Protein AF-A0AAP0R9F5-F1 (afdb_monomer_lite)

Sequence (214 aa):
MDPEMESQTGAKFEEDLDVMLPKCDIIVVNTPLTEKTKGMFDKDRIAKLKKGVLIVTMLEEQSWMRKQLLMLVTVVKLEKKSLFQMAETKPAMRKPVFTKVDQLRPGTTGHTLTVKVVSTKTVLQKGRPDGPQVRQMRIAECLVGDETGMIVFTARNDQVDLMKPDTTIILRNAKIDMFKGSMRLAVDKWGRVEVTEPASFTVKEDNNPVPSRV

pLDDT: mean 74.86, std 20.84, range [27.19, 96.19]

Foldseek 3Di:
DPPVVCVVVVDDDDPDLLVVAQVAQEAEAADDDDPVCVCVPPPVSLVSHDQQRFYAYDDDDDDDDPDDDDDDRDRDRDHDDDPDDPPPPPVPDDPQDADFPLRDDAFDWFHKYKKAWAAKAWDWDDDDPPDDCDPRKTWIFTWIHFQNAIATEIAIDPSNVVRDHGWIKIKGGWTWDDDPNGTYIYHDPPIDIGTDDRDPTDGDHPDDPDPDDD

InterPro domains:
  IPR006140 D-isomer specific 2-hydroxyacid dehydrogenase, NAD-binding domain [PF02826] (6-57)
  IPR012340 Nucleic acid-binding, OB-fold [G3DSA:2.40.50.140] (112-209)
  IPR012340 Nucleic acid-binding, OB-fold [SSF50249] (89-208)
  IPR029753 D-isomer specific 2-hydroxyacid dehydrogenase, NAD-binding domain conserved site [PS00670] (20-42)
  IPR036291 NAD(P)-binding domain superfamily [SSF51735] (3-56)
  IPR048970 Single-stranded DNA binding protein Ssb-like, OB fold [PF21473] (104-195)

Structure (mmCIF, N/CA/C/O backbone):
data_AF-A0AAP0R9F5-F1
#
_entry.id   AF-A0AAP0R9F5-F1
#
loop_
_atom_site.group_PDB
_atom_site.id
_atom_site.type_symbol
_atom_site.label_atom_id
_atom_site.label_alt_id
_atom_site.label_comp_id
_atom_site.label_asym_id
_atom_site.label_entity_id
_atom_site.label_seq_id
_atom_site.pdbx_PDB_ins_code
_atom_site.Cartn_x
_atom_site.Cartn_y
_atom_site.Cartn_z
_atom_site.occupancy
_atom_site.B_iso_or_equiv
_atom_site.auth_seq_id
_atom_site.auth_comp_id
_atom_site.auth_asym_id
_atom_site.auth_atom_id
_atom_site.pdbx_PDB_model_num
ATOM 1 N N . MET A 1 1 ? 21.927 -2.372 -47.068 1.00 61.69 1 MET A N 1
ATOM 2 C CA . MET A 1 1 ? 22.439 -1.080 -46.551 1.00 61.69 1 MET A CA 1
ATOM 3 C C . MET A 1 1 ? 23.553 -0.623 -47.482 1.00 61.69 1 MET A C 1
ATOM 5 O O . MET A 1 1 ? 24.124 -1.482 -48.140 1.00 61.69 1 MET A O 1
ATOM 9 N N . ASP A 1 2 ? 23.811 0.678 -47.616 1.00 76.69 2 ASP A N 1
ATOM 10 C CA . ASP A 1 2 ? 24.926 1.162 -48.446 1.00 76.69 2 ASP A CA 1
ATOM 11 C C . ASP A 1 2 ? 26.274 0.743 -47.810 1.00 76.69 2 ASP A C 1
ATOM 13 O O . ASP A 1 2 ? 26.435 0.974 -46.605 1.00 76.69 2 ASP A O 1
ATOM 17 N N . PRO A 1 3 ? 27.223 0.131 -48.550 1.00 74.00 3 PRO A N 1
ATOM 18 C CA . PRO A 1 3 ? 28.542 -0.245 -48.032 1.00 74.00 3 PRO A CA 1
ATOM 19 C C . PRO A 1 3 ? 29.305 0.887 -47.324 1.00 74.00 3 PRO A C 1
ATOM 21 O O . PRO A 1 3 ? 30.045 0.625 -46.372 1.00 74.00 3 PRO A O 1
ATOM 24 N N . GLU A 1 4 ? 29.106 2.150 -47.721 1.00 74.31 4 GLU A N 1
ATOM 25 C CA . GLU A 1 4 ? 29.721 3.293 -47.025 1.00 74.31 4 GLU A CA 1
ATOM 26 C C . GLU A 1 4 ? 29.181 3.474 -45.598 1.00 74.31 4 GLU A C 1
ATOM 28 O O . GLU A 1 4 ? 29.938 3.775 -44.672 1.00 74.31 4 GLU A O 1
ATOM 33 N N . MET A 1 5 ? 27.885 3.233 -45.387 1.00 71.94 5 MET A N 1
ATOM 34 C CA . MET A 1 5 ? 27.233 3.381 -44.081 1.00 71.94 5 MET A CA 1
ATOM 35 C C . MET A 1 5 ? 27.641 2.273 -43.102 1.00 71.94 5 MET A C 1
ATOM 37 O O . MET A 1 5 ? 27.716 2.505 -41.892 1.00 71.94 5 MET A O 1
ATOM 41 N N . GLU A 1 6 ? 27.936 1.073 -43.604 1.00 78.31 6 GLU A N 1
ATOM 42 C CA . GLU A 1 6 ? 28.461 -0.037 -42.797 1.00 78.31 6 GLU A CA 1
ATOM 43 C C . GLU A 1 6 ? 29.861 0.275 -42.261 1.00 78.31 6 GLU A C 1
ATOM 45 O O . GLU A 1 6 ? 30.131 0.081 -41.074 1.00 78.31 6 GLU A O 1
ATOM 50 N N . SER A 1 7 ? 30.727 0.853 -43.102 1.00 75.75 7 SER A N 1
ATOM 51 C CA . SER A 1 7 ? 32.079 1.254 -42.696 1.00 75.75 7 SER A CA 1
ATOM 52 C C . SER A 1 7 ? 32.080 2.361 -41.639 1.00 75.75 7 SER A C 1
ATOM 54 O O . SER A 1 7 ? 32.991 2.409 -40.814 1.00 75.75 7 SER A O 1
ATOM 56 N N . GLN A 1 8 ? 31.090 3.256 -41.657 1.00 76.44 8 GLN A N 1
ATOM 57 C CA . GLN A 1 8 ? 30.989 4.363 -40.700 1.00 76.44 8 GLN A CA 1
ATOM 58 C C . GLN A 1 8 ? 30.388 3.934 -39.357 1.00 76.44 8 GLN A C 1
ATOM 60 O O . GLN A 1 8 ? 30.798 4.424 -38.307 1.00 76.44 8 GLN A O 1
ATOM 65 N N . THR A 1 9 ? 29.408 3.029 -39.380 1.00 77.94 9 THR A N 1
ATOM 66 C CA . THR A 1 9 ? 28.688 2.591 -38.171 1.00 77.94 9 THR A CA 1
ATOM 67 C C . THR A 1 9 ? 29.313 1.366 -37.507 1.00 77.94 9 THR A C 1
ATOM 69 O O . THR A 1 9 ? 28.993 1.067 -36.357 1.00 77.94 9 THR A O 1
ATOM 72 N N . GLY A 1 10 ? 30.175 0.633 -38.221 1.00 79.88 10 GLY A N 1
ATOM 73 C CA . GLY A 1 10 ? 30.669 -0.678 -37.799 1.00 79.88 10 GLY A CA 1
ATOM 74 C C . GLY A 1 10 ? 29.577 -1.755 -37.777 1.00 79.88 10 GLY A C 1
ATOM 75 O O . GLY A 1 10 ? 29.806 -2.851 -37.264 1.00 79.88 10 GLY A O 1
ATOM 76 N N . ALA A 1 11 ? 28.386 -1.451 -38.302 1.00 79.38 11 ALA A N 1
ATOM 77 C CA . ALA A 1 11 ? 27.284 -2.390 -38.409 1.00 79.38 11 ALA A CA 1
ATOM 78 C C . ALA A 1 11 ? 27.400 -3.184 -39.710 1.00 79.38 11 ALA A C 1
ATOM 80 O O . ALA A 1 11 ? 27.728 -2.637 -40.758 1.00 79.38 11 ALA A O 1
ATOM 81 N N . LYS A 1 12 ? 27.079 -4.476 -39.642 1.00 82.69 12 LYS A N 1
ATOM 82 C CA . LYS A 1 12 ? 26.964 -5.340 -40.815 1.00 82.69 12 LYS A CA 1
ATOM 83 C C . LYS A 1 12 ? 25.492 -5.612 -41.087 1.00 82.69 12 LYS A C 1
ATOM 85 O O . LYS A 1 12 ? 24.800 -6.120 -40.201 1.00 82.69 12 LYS A O 1
ATOM 90 N N . PHE A 1 13 ? 25.020 -5.300 -42.287 1.00 85.31 13 PHE A N 1
ATOM 91 C CA . PHE A 1 13 ? 23.685 -5.681 -42.713 1.00 85.31 13 PHE A CA 1
ATOM 92 C C . PHE A 1 13 ? 23.652 -7.177 -43.035 1.00 85.31 13 PHE A C 1
ATOM 94 O O . PHE A 1 13 ? 24.522 -7.711 -43.719 1.00 85.31 13 PHE A O 1
ATOM 101 N N . GLU A 1 14 ? 22.638 -7.861 -42.520 1.00 87.06 14 GLU A N 1
ATOM 102 C CA . GLU A 1 14 ? 22.368 -9.263 -42.816 1.00 87.06 14 GLU A CA 1
ATOM 103 C C . GLU A 1 14 ? 20.930 -9.334 -43.337 1.00 87.06 14 GLU A C 1
ATOM 105 O O . GLU A 1 14 ? 19.999 -8.915 -42.648 1.00 87.06 14 GLU A O 1
ATOM 110 N N . GLU A 1 15 ? 20.756 -9.807 -44.571 1.00 85.44 15 GLU A N 1
ATOM 111 C CA . GLU A 1 15 ? 19.439 -9.878 -45.221 1.00 85.44 15 GLU A CA 1
ATOM 112 C C . GLU A 1 15 ? 18.567 -10.995 -44.645 1.00 85.44 15 GLU A C 1
ATOM 114 O O . GLU A 1 15 ? 17.346 -10.853 -44.555 1.00 85.44 15 GLU A O 1
ATOM 119 N N . ASP A 1 16 ? 19.195 -12.097 -44.228 1.00 87.75 16 ASP A N 1
ATOM 120 C CA . ASP A 1 16 ? 18.504 -13.257 -43.686 1.00 87.75 16 ASP A CA 1
ATOM 121 C C . ASP A 1 16 ? 18.557 -13.278 -42.153 1.00 87.75 16 ASP A C 1
ATOM 123 O O . ASP A 1 16 ? 19.606 -13.437 -41.515 1.00 87.75 16 ASP A O 1
ATOM 127 N N . LEU A 1 17 ? 17.374 -13.178 -41.550 1.00 84.19 17 LEU A N 1
ATOM 128 C CA . LEU A 1 17 ? 17.196 -13.245 -40.110 1.00 84.19 17 LEU A CA 1
ATOM 129 C C . LEU A 1 17 ? 17.687 -14.589 -39.543 1.00 84.19 17 LEU A C 1
ATOM 131 O O . LEU A 1 17 ? 18.279 -14.618 -38.465 1.00 84.19 17 LEU A O 1
ATOM 135 N N . ASP A 1 18 ? 17.513 -15.696 -40.266 1.00 87.69 18 ASP A N 1
ATOM 136 C CA . ASP A 1 18 ? 17.952 -17.023 -39.823 1.00 87.69 18 ASP A CA 1
ATOM 137 C C . ASP A 1 18 ? 19.483 -17.141 -39.725 1.00 87.69 18 ASP A C 1
ATOM 139 O O . ASP A 1 18 ? 19.992 -17.919 -38.913 1.00 87.69 18 ASP A O 1
ATOM 143 N N . VAL A 1 19 ? 20.217 -16.322 -40.484 1.00 88.81 19 VAL A N 1
ATOM 144 C CA . VAL A 1 19 ? 21.682 -16.214 -40.422 1.00 88.81 19 VAL A CA 1
ATOM 145 C C . VAL A 1 19 ? 22.124 -15.257 -39.311 1.00 88.81 19 VAL A C 1
ATOM 147 O O . VAL A 1 19 ? 23.144 -15.495 -38.655 1.00 88.81 19 VAL A O 1
ATOM 150 N N . MET A 1 20 ? 21.362 -14.186 -39.073 1.00 89.56 20 MET A N 1
ATOM 151 C CA . MET A 1 20 ? 21.672 -13.168 -38.065 1.00 89.56 20 MET A CA 1
ATOM 152 C C . MET A 1 20 ? 21.442 -13.674 -36.633 1.00 89.56 20 MET A C 1
ATOM 154 O O . MET A 1 20 ? 22.316 -13.542 -35.774 1.00 89.56 20 MET A O 1
ATOM 158 N N . LEU A 1 21 ? 20.275 -14.272 -36.371 1.00 87.38 21 LEU A N 1
ATOM 159 C CA . LEU A 1 21 ? 19.795 -14.602 -35.024 1.00 87.38 21 LEU A CA 1
ATOM 160 C 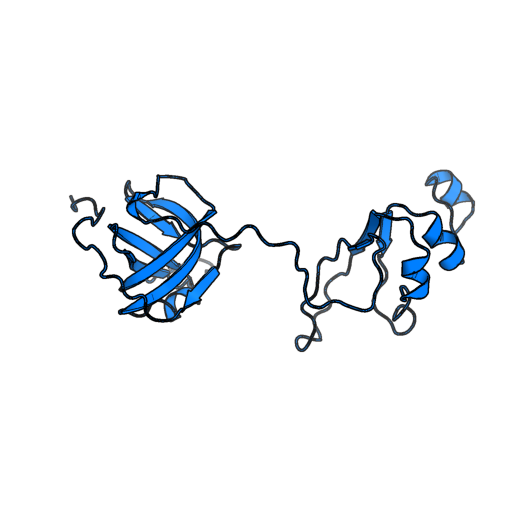C . LEU A 1 21 ? 20.782 -15.443 -34.190 1.00 87.38 21 LEU A C 1
ATOM 162 O O . LEU A 1 21 ? 21.033 -15.072 -33.041 1.00 87.38 21 LEU A O 1
ATOM 166 N N . PRO A 1 22 ? 21.412 -16.517 -34.711 1.00 89.62 22 PRO A N 1
ATOM 167 C CA . PRO A 1 22 ? 22.353 -17.323 -33.927 1.00 89.62 22 PRO A CA 1
ATOM 168 C C . PRO A 1 22 ? 23.609 -16.560 -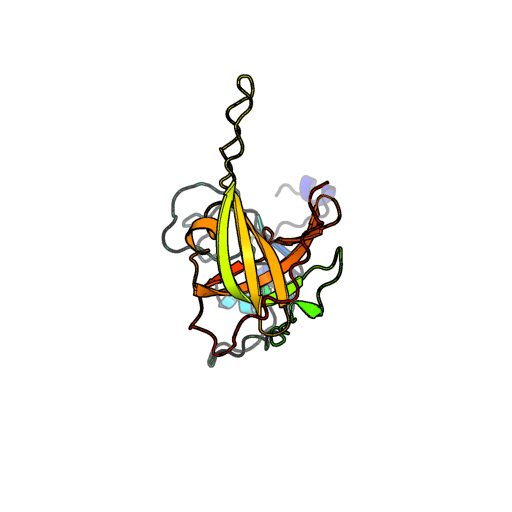33.477 1.00 89.62 22 PRO A C 1
ATOM 170 O O . PRO A 1 22 ? 24.303 -16.999 -32.559 1.00 89.62 22 PRO A O 1
ATOM 173 N N . LYS A 1 23 ? 23.928 -15.429 -34.119 1.00 88.94 23 LYS A N 1
ATOM 174 C CA . LYS A 1 23 ? 25.113 -14.613 -33.821 1.00 88.94 23 LYS A CA 1
ATOM 175 C C . LYS A 1 23 ? 24.836 -13.567 -32.734 1.00 88.94 23 LYS A C 1
ATOM 177 O O . LYS A 1 23 ? 25.783 -13.119 -32.091 1.00 88.94 23 LYS A O 1
ATOM 182 N N . CYS A 1 24 ? 23.576 -13.209 -32.486 1.00 83.94 24 CYS A N 1
ATOM 183 C CA . CYS A 1 24 ? 23.207 -12.104 -31.601 1.00 83.94 24 CYS A CA 1
ATOM 184 C C . CYS A 1 24 ? 23.128 -12.507 -30.122 1.00 83.94 24 CYS A C 1
ATOM 186 O O . CYS A 1 24 ? 22.504 -13.504 -29.761 1.00 83.94 24 CYS A O 1
ATOM 188 N N . ASP A 1 25 ? 23.704 -11.671 -29.258 1.00 82.81 25 ASP A N 1
ATOM 189 C CA . ASP A 1 25 ? 23.554 -11.745 -27.796 1.00 82.81 25 ASP A CA 1
ATOM 190 C C . ASP A 1 25 ? 22.482 -10.763 -27.286 1.00 82.81 25 ASP A C 1
ATOM 192 O O . ASP A 1 25 ? 21.822 -11.009 -26.275 1.00 82.81 25 ASP A O 1
ATOM 196 N N . ILE A 1 26 ? 22.263 -9.673 -28.027 1.00 79.38 26 ILE A N 1
ATOM 197 C CA . ILE A 1 26 ? 21.209 -8.683 -27.800 1.00 79.38 26 ILE A CA 1
ATOM 198 C C . ILE A 1 26 ? 20.544 -8.393 -29.147 1.00 79.38 26 ILE A C 1
ATOM 200 O O . ILE A 1 26 ? 21.230 -8.161 -30.140 1.00 79.38 26 ILE A O 1
ATOM 204 N N . ILE A 1 27 ? 19.215 -8.416 -29.183 1.00 83.19 27 ILE A N 1
ATOM 205 C CA . ILE A 1 27 ? 18.402 -8.135 -30.366 1.00 83.19 27 ILE A CA 1
ATOM 206 C C . ILE A 1 27 ? 17.461 -6.993 -30.013 1.00 83.19 27 ILE A C 1
ATOM 208 O O . ILE A 1 27 ? 16.585 -7.146 -29.165 1.00 83.19 27 ILE A O 1
ATOM 212 N N . VAL A 1 28 ? 17.621 -5.851 -30.676 1.00 80.44 28 VAL A N 1
ATOM 213 C CA . VAL A 1 28 ? 16.700 -4.720 -30.538 1.00 80.44 28 VAL A CA 1
ATOM 214 C C . VAL A 1 28 ? 15.770 -4.713 -31.744 1.00 80.44 28 VAL A C 1
ATOM 216 O O . VAL A 1 28 ? 16.209 -4.553 -32.879 1.00 80.44 28 VAL A O 1
ATOM 219 N N . VAL A 1 29 ? 14.480 -4.909 -31.498 1.00 81.94 29 VAL A N 1
ATOM 220 C CA . VAL A 1 29 ? 13.435 -4.939 -32.518 1.00 81.94 29 VAL A CA 1
ATOM 221 C C . VAL A 1 29 ? 12.723 -3.595 -32.505 1.00 81.94 29 VAL A C 1
ATOM 223 O O . VAL A 1 29 ? 11.949 -3.293 -31.596 1.00 81.94 29 VAL A O 1
ATOM 226 N N . ASN A 1 30 ? 12.994 -2.795 -33.531 1.00 79.44 30 ASN A N 1
ATOM 227 C CA . ASN A 1 30 ? 12.351 -1.505 -33.767 1.00 79.44 30 ASN A CA 1
ATOM 228 C C . ASN A 1 30 ? 11.519 -1.550 -35.059 1.00 79.44 30 ASN A C 1
ATOM 230 O O . ASN A 1 30 ? 11.664 -0.714 -35.946 1.00 79.44 30 ASN A O 1
ATOM 234 N N . THR A 1 31 ? 10.709 -2.599 -35.212 1.00 74.06 31 THR A N 1
ATOM 235 C CA . THR A 1 31 ? 9.848 -2.802 -36.384 1.00 74.06 31 THR A CA 1
ATOM 236 C C . THR A 1 31 ? 8.381 -2.768 -35.964 1.00 74.06 31 THR A C 1
ATOM 238 O O . THR A 1 31 ? 8.025 -3.480 -35.020 1.00 74.06 31 THR A O 1
ATOM 241 N N . PRO A 1 32 ? 7.509 -2.013 -36.657 1.00 73.38 32 PRO A N 1
ATOM 242 C CA . PRO A 1 32 ? 6.086 -1.981 -36.341 1.00 73.38 32 PRO A CA 1
ATOM 243 C C . PRO A 1 32 ? 5.432 -3.350 -36.566 1.00 73.38 32 PRO A C 1
ATOM 245 O O . PRO A 1 32 ? 5.878 -4.150 -37.397 1.00 73.38 32 PRO A O 1
ATOM 248 N N . LEU A 1 33 ? 4.341 -3.614 -35.842 1.00 76.00 33 LEU A N 1
ATOM 249 C CA . LEU A 1 33 ? 3.543 -4.819 -36.052 1.00 76.00 33 LEU A CA 1
ATOM 250 C C . LEU A 1 33 ? 2.715 -4.673 -37.337 1.00 76.00 33 LEU A C 1
ATOM 252 O O . LEU A 1 33 ? 1.802 -3.859 -37.418 1.00 76.00 33 LEU A O 1
ATOM 256 N N . THR A 1 34 ? 3.038 -5.486 -38.335 1.00 77.38 34 THR A N 1
ATOM 257 C CA . THR A 1 34 ? 2.365 -5.583 -39.636 1.00 77.38 34 THR A CA 1
ATOM 258 C C . THR A 1 34 ? 2.124 -7.057 -39.952 1.00 77.38 34 THR A C 1
ATOM 260 O O . THR A 1 34 ? 2.692 -7.932 -39.299 1.00 77.38 34 THR A O 1
ATOM 263 N N . GLU A 1 35 ? 1.333 -7.369 -40.978 1.00 77.31 35 GLU A N 1
ATOM 264 C CA . GLU A 1 35 ? 1.154 -8.762 -41.422 1.00 77.31 35 GLU A CA 1
ATOM 265 C C . GLU A 1 35 ? 2.477 -9.433 -41.816 1.00 77.31 35 GLU A C 1
ATOM 267 O O . GLU A 1 35 ? 2.644 -10.627 -41.594 1.00 77.31 35 GLU A O 1
ATOM 272 N N . LYS A 1 36 ? 3.447 -8.656 -42.320 1.00 76.38 36 LYS A N 1
ATOM 273 C CA . LYS A 1 36 ? 4.776 -9.146 -42.713 1.00 76.38 36 LYS A CA 1
ATOM 274 C C . LYS A 1 36 ? 5.699 -9.418 -41.525 1.00 76.38 36 LYS A C 1
ATOM 276 O O . LYS A 1 36 ? 6.558 -10.287 -41.609 1.00 76.38 36 LYS A O 1
ATOM 281 N N . THR A 1 37 ? 5.557 -8.661 -40.437 1.00 77.19 37 THR A N 1
ATOM 282 C CA . THR A 1 37 ? 6.385 -8.819 -39.227 1.00 77.19 37 THR A CA 1
ATOM 283 C C . THR A 1 37 ? 5.730 -9.735 -38.192 1.00 77.19 37 THR A C 1
ATOM 285 O O . THR A 1 37 ? 6.377 -10.174 -37.237 1.00 77.19 37 THR A O 1
ATOM 288 N N . LYS A 1 38 ? 4.454 -10.088 -38.386 1.00 73.31 38 LYS A N 1
ATOM 289 C CA . LYS A 1 38 ? 3.749 -11.077 -37.573 1.00 73.31 38 LYS A CA 1
ATOM 290 C C . LYS A 1 38 ? 4.396 -12.452 -37.756 1.00 73.31 38 LYS A C 1
ATOM 292 O O . LYS A 1 38 ? 4.497 -12.960 -38.863 1.00 73.31 38 LYS A O 1
ATOM 297 N N . GLY A 1 39 ? 4.834 -13.058 -36.653 1.00 75.81 39 GLY A N 1
ATOM 298 C CA . GLY A 1 39 ? 5.528 -14.350 -36.687 1.00 75.81 39 GLY A CA 1
ATOM 299 C C . GLY A 1 39 ? 7.009 -14.269 -37.069 1.00 75.81 39 GLY A C 1
ATOM 300 O O . GLY A 1 39 ? 7.644 -15.307 -37.191 1.00 75.81 39 GLY A O 1
ATOM 301 N N . MET A 1 40 ? 7.588 -13.065 -37.193 1.00 77.88 40 MET A N 1
ATOM 302 C CA . MET A 1 40 ? 9.020 -12.875 -37.482 1.00 77.88 40 MET A CA 1
ATOM 303 C C . MET A 1 40 ? 9.933 -13.638 -36.502 1.00 77.88 40 MET A C 1
ATOM 305 O O . MET A 1 40 ? 10.982 -14.141 -36.908 1.00 77.88 40 MET A O 1
ATOM 309 N N . PHE A 1 41 ? 9.496 -13.769 -35.244 1.00 82.19 41 PHE A N 1
ATOM 310 C CA . PHE A 1 41 ? 10.119 -14.578 -34.195 1.00 82.19 41 PHE A CA 1
ATOM 311 C C . PHE A 1 41 ? 9.213 -15.757 -33.818 1.00 82.19 41 PHE A C 1
ATOM 313 O O . PHE A 1 41 ? 8.482 -15.708 -32.828 1.00 82.19 41 PHE A O 1
ATOM 320 N N . ASP A 1 42 ? 9.236 -16.808 -34.631 1.00 78.31 42 ASP A N 1
ATOM 321 C CA . ASP A 1 42 ? 8.556 -18.069 -34.341 1.00 78.31 42 ASP A CA 1
ATOM 322 C C . ASP A 1 42 ? 9.373 -18.974 -33.397 1.00 78.31 42 ASP A C 1
ATOM 324 O O . ASP A 1 42 ? 10.491 -18.664 -32.971 1.00 78.31 42 ASP A O 1
ATOM 328 N N . LYS A 1 43 ? 8.787 -20.120 -33.043 1.00 73.31 43 LYS A N 1
ATOM 329 C CA . LYS A 1 43 ? 9.392 -21.094 -32.129 1.00 73.31 43 LYS A CA 1
ATOM 330 C C . LYS A 1 43 ? 10.735 -21.626 -32.641 1.00 73.31 43 LYS A C 1
ATOM 332 O O . LYS A 1 43 ? 11.638 -21.849 -31.831 1.00 73.31 43 LYS A O 1
ATOM 337 N N . ASP A 1 44 ? 10.875 -21.808 -33.949 1.00 79.56 44 ASP A N 1
ATOM 338 C CA . ASP A 1 44 ? 12.059 -22.415 -34.555 1.00 79.56 44 ASP A CA 1
ATOM 339 C C . ASP A 1 44 ? 13.224 -21.423 -34.572 1.00 79.56 44 ASP A C 1
ATOM 341 O O . ASP A 1 44 ? 14.348 -21.766 -34.197 1.00 79.56 44 ASP A O 1
ATOM 345 N N . ARG A 1 45 ? 12.951 -20.156 -34.889 1.00 81.62 45 ARG A N 1
ATOM 346 C CA . ARG A 1 45 ? 13.920 -19.054 -34.824 1.00 81.62 45 ARG A CA 1
ATOM 347 C C . ARG A 1 45 ? 14.358 -18.756 -33.400 1.00 81.62 45 ARG A C 1
ATOM 349 O O . ARG A 1 45 ? 15.549 -18.576 -33.150 1.00 81.62 45 ARG A O 1
ATOM 356 N N . ILE A 1 46 ? 13.429 -18.796 -32.448 1.00 79.44 46 ILE A N 1
ATOM 357 C CA . ILE A 1 46 ? 13.734 -18.648 -31.021 1.00 79.44 46 ILE A CA 1
ATOM 358 C C . ILE A 1 46 ? 14.661 -19.771 -30.530 1.00 79.44 46 ILE A C 1
ATOM 360 O O . ILE A 1 46 ? 15.581 -19.517 -29.751 1.00 79.44 46 ILE A O 1
ATOM 364 N N . ALA A 1 47 ? 14.474 -21.008 -30.998 1.00 79.75 47 ALA A N 1
ATOM 365 C CA . ALA A 1 47 ? 15.313 -22.141 -30.603 1.00 79.75 47 ALA A CA 1
ATOM 366 C C . ALA A 1 47 ? 16.768 -22.033 -31.105 1.00 79.75 47 ALA A C 1
ATOM 368 O O . ALA A 1 47 ? 17.691 -22.539 -30.447 1.00 79.75 47 ALA A O 1
ATOM 369 N N . LYS A 1 48 ? 16.985 -21.352 -32.238 1.00 83.62 48 LYS A N 1
ATOM 370 C CA . LYS A 1 48 ? 18.312 -21.108 -32.830 1.00 83.62 48 LYS A CA 1
ATOM 371 C C . LYS A 1 48 ? 19.117 -20.024 -32.104 1.00 83.62 48 LYS A C 1
ATOM 373 O O . LYS A 1 48 ? 20.328 -19.945 -32.297 1.00 83.62 48 LYS A O 1
ATOM 378 N N . LEU A 1 49 ? 18.483 -19.227 -31.243 1.00 84.75 49 LEU A N 1
ATOM 379 C CA . LEU A 1 49 ? 19.158 -18.165 -30.503 1.00 84.75 49 LEU A CA 1
ATOM 380 C C . LEU A 1 49 ? 20.166 -18.692 -29.473 1.00 84.75 49 LEU A C 1
ATOM 382 O O . LEU A 1 49 ? 20.042 -19.802 -28.929 1.00 84.75 49 LEU A O 1
ATOM 386 N N . LYS A 1 50 ? 21.163 -17.853 -29.171 1.00 82.12 50 LYS A N 1
ATOM 387 C CA . LYS A 1 50 ? 22.111 -18.092 -28.080 1.00 82.12 50 LYS A CA 1
ATOM 388 C C . LYS A 1 50 ? 21.379 -18.151 -26.740 1.00 82.12 50 LYS A C 1
ATOM 390 O O . LYS A 1 50 ? 20.402 -17.443 -26.492 1.00 82.12 50 LYS A O 1
ATOM 395 N N . LYS A 1 51 ? 21.871 -19.004 -25.842 1.00 77.38 51 LYS A N 1
ATOM 396 C CA . LYS A 1 51 ? 21.327 -19.112 -24.485 1.00 77.38 51 LYS A CA 1
ATOM 397 C C . LYS A 1 51 ? 21.564 -17.796 -23.742 1.00 77.38 51 LYS A C 1
ATOM 399 O O . LYS A 1 51 ? 22.698 -17.346 -23.642 1.00 77.38 51 LYS A O 1
ATOM 404 N N . GLY A 1 52 ? 20.502 -17.219 -23.188 1.00 68.62 52 GLY A N 1
ATOM 405 C CA . GLY A 1 52 ? 20.570 -15.961 -22.451 1.00 68.62 52 GLY A CA 1
ATOM 406 C C . GLY A 1 52 ? 20.546 -14.704 -23.321 1.00 68.62 52 GLY A C 1
ATOM 407 O O . GLY A 1 52 ? 20.771 -13.629 -22.766 1.00 68.62 52 GLY A O 1
ATOM 408 N N . VAL A 1 53 ? 20.254 -14.829 -24.625 1.00 78.94 53 VAL A N 1
ATOM 409 C CA . VAL A 1 53 ? 20.010 -13.682 -25.514 1.00 78.94 53 VAL A CA 1
ATOM 410 C C . VAL A 1 53 ? 18.948 -12.759 -24.915 1.00 78.94 53 VAL A C 1
ATOM 412 O O . VAL A 1 53 ? 17.991 -13.237 -24.296 1.00 78.94 53 VAL A O 1
ATOM 415 N N . LEU A 1 54 ? 19.120 -11.454 -25.110 1.00 71.06 54 LEU A N 1
ATOM 416 C CA . LEU A 1 54 ? 18.174 -10.423 -24.702 1.00 71.06 54 LEU A CA 1
ATOM 417 C C . LEU A 1 54 ? 17.447 -9.863 -25.927 1.00 71.06 54 LEU A C 1
ATOM 419 O O . LEU A 1 54 ? 18.092 -9.284 -26.794 1.00 71.06 54 LEU A O 1
ATOM 423 N N . ILE A 1 55 ? 16.121 -9.978 -25.984 1.00 78.94 55 ILE A N 1
ATOM 424 C CA . ILE A 1 55 ? 15.315 -9.297 -27.010 1.00 78.94 55 ILE A CA 1
ATOM 425 C C . ILE A 1 55 ? 14.668 -8.054 -26.389 1.00 78.94 55 ILE A C 1
ATOM 427 O O . ILE A 1 55 ? 14.063 -8.149 -25.325 1.00 78.94 55 ILE A O 1
ATOM 431 N N . VAL A 1 56 ? 14.802 -6.896 -27.037 1.00 73.44 56 VAL A N 1
ATOM 432 C CA . VAL A 1 56 ? 14.235 -5.609 -26.613 1.00 73.44 56 VAL A CA 1
ATOM 433 C C . VAL A 1 56 ? 13.345 -5.080 -27.727 1.00 73.44 56 VAL A C 1
ATOM 435 O O . VAL A 1 56 ? 13.829 -4.782 -28.812 1.00 73.44 56 VAL A O 1
ATOM 438 N N . THR A 1 57 ? 12.048 -4.943 -27.475 1.00 70.19 57 THR A N 1
ATOM 439 C CA . THR A 1 57 ? 11.097 -4.372 -28.438 1.00 70.19 57 THR A CA 1
ATOM 440 C C . THR A 1 57 ? 10.799 -2.925 -28.073 1.00 70.19 57 THR A C 1
ATOM 442 O O . THR A 1 57 ? 10.283 -2.667 -26.984 1.00 70.19 57 THR A O 1
ATOM 445 N N . MET A 1 58 ? 11.082 -1.995 -28.979 1.00 56.00 58 MET A N 1
ATOM 446 C CA . MET A 1 58 ? 10.700 -0.589 -28.834 1.00 56.00 58 MET A CA 1
ATOM 447 C C . MET A 1 58 ? 9.498 -0.354 -29.751 1.00 56.00 58 MET A C 1
ATOM 449 O O . MET A 1 58 ? 9.657 -0.208 -30.956 1.00 56.00 58 MET A O 1
ATOM 453 N N . LEU A 1 59 ? 8.284 -0.414 -29.199 1.00 55.62 59 LEU A N 1
ATOM 454 C CA . LEU A 1 59 ? 7.058 -0.093 -29.932 1.00 55.62 59 LEU A CA 1
ATOM 455 C C . LEU A 1 59 ? 6.492 1.215 -29.388 1.00 55.62 59 LEU A C 1
ATOM 457 O O . LEU A 1 59 ? 6.250 1.333 -28.187 1.00 55.62 59 LEU A O 1
ATOM 461 N N . GLU A 1 60 ? 6.275 2.181 -30.275 1.00 48.06 60 GLU A N 1
ATOM 462 C CA . GLU A 1 60 ? 5.513 3.385 -29.965 1.00 48.06 60 GLU A CA 1
ATOM 463 C C . GLU A 1 60 ? 4.016 3.040 -29.990 1.00 48.06 60 GLU A C 1
ATOM 465 O O . GLU A 1 60 ? 3.493 2.461 -30.945 1.00 48.06 60 GLU A O 1
ATOM 470 N N . GLU A 1 61 ? 3.344 3.310 -28.876 1.00 41.66 61 GLU A N 1
ATOM 471 C CA . GLU A 1 61 ? 1.979 2.887 -28.575 1.00 41.66 61 GLU A CA 1
ATOM 472 C C . GLU A 1 61 ? 0.956 3.586 -29.494 1.00 41.66 61 GLU A C 1
ATOM 474 O O . GLU A 1 61 ? 0.576 4.731 -29.265 1.00 41.66 61 GLU A O 1
ATOM 479 N N . GLN A 1 62 ? 0.464 2.896 -30.530 1.00 32.62 62 GLN A N 1
ATOM 480 C CA . GLN A 1 62 ? -0.730 3.323 -31.273 1.00 32.62 62 GLN A CA 1
ATOM 481 C C . GLN A 1 62 ? -1.974 2.656 -30.667 1.00 32.62 62 GLN A C 1
ATOM 483 O O . GLN A 1 62 ? -2.200 1.447 -30.745 1.00 32.62 62 GLN A O 1
ATOM 488 N N . SER A 1 63 ? -2.764 3.495 -30.004 1.00 36.12 63 SER A N 1
ATOM 489 C CA . SER A 1 63 ? -3.980 3.200 -29.248 1.00 36.12 63 SER A CA 1
ATOM 490 C C . SER A 1 63 ? -5.118 2.626 -30.114 1.00 36.12 63 SER A C 1
ATOM 492 O O . SER A 1 63 ? -6.019 3.369 -30.497 1.00 36.12 63 SER A O 1
ATOM 494 N N . TRP A 1 64 ? -5.157 1.309 -30.362 1.00 33.28 64 TRP A N 1
ATOM 495 C CA . TRP A 1 64 ? -6.404 0.623 -30.760 1.00 33.28 64 TRP A CA 1
ATOM 496 C C . TRP A 1 64 ? -6.367 -0.915 -30.615 1.00 33.28 64 TRP A C 1
ATOM 498 O O . TRP A 1 64 ? -6.359 -1.622 -31.609 1.00 33.28 64 TRP A O 1
ATOM 508 N N . MET A 1 65 ? -6.350 -1.469 -29.388 1.00 31.30 65 MET A N 1
ATOM 509 C CA . MET A 1 65 ? -6.919 -2.809 -29.073 1.00 31.30 65 MET A CA 1
ATOM 510 C C . MET A 1 65 ? -6.782 -3.169 -27.583 1.00 31.30 65 MET A C 1
ATOM 512 O O . MET A 1 65 ? -5.910 -3.917 -27.147 1.00 31.30 65 MET A O 1
ATOM 516 N N . ARG A 1 66 ? -7.709 -2.657 -26.770 1.00 39.88 66 ARG A N 1
ATOM 517 C CA . ARG A 1 66 ? -7.737 -2.835 -25.309 1.00 39.88 66 ARG A CA 1
ATOM 518 C C . ARG A 1 66 ? -8.542 -4.054 -24.828 1.00 39.88 66 ARG A C 1
ATOM 520 O O . ARG A 1 66 ? -9.188 -3.973 -23.789 1.00 39.88 66 ARG A O 1
ATOM 527 N N . LYS A 1 67 ? -8.540 -5.183 -25.555 1.00 30.84 67 LYS A N 1
ATOM 528 C CA . LYS A 1 67 ? -9.327 -6.367 -25.133 1.00 30.84 67 LYS A CA 1
ATOM 529 C C . LYS A 1 67 ? -8.642 -7.731 -25.062 1.00 30.84 67 LYS A C 1
ATOM 531 O O . LYS A 1 67 ? -9.318 -8.673 -24.672 1.00 30.84 67 LYS A O 1
ATOM 536 N N . GLN A 1 68 ? -7.330 -7.859 -25.273 1.00 35.59 68 GLN A N 1
ATOM 537 C CA . GLN A 1 68 ? -6.643 -9.102 -24.864 1.00 35.59 68 GLN A CA 1
ATOM 538 C C . GLN A 1 68 ? -5.118 -9.009 -24.714 1.00 35.59 68 GLN A C 1
ATOM 540 O O . GLN A 1 68 ? -4.431 -10.024 -24.753 1.00 35.59 68 GLN A O 1
ATOM 545 N N . LEU A 1 69 ? -4.567 -7.807 -24.536 1.00 30.58 69 LEU A N 1
ATOM 546 C CA . LEU A 1 69 ? -3.127 -7.589 -24.641 1.00 30.58 69 LEU A CA 1
ATOM 547 C C . LEU A 1 69 ? -2.591 -6.848 -23.413 1.00 30.58 69 LEU A C 1
ATOM 549 O O . LEU A 1 69 ? -2.357 -5.645 -23.439 1.00 30.58 69 LEU A O 1
ATOM 553 N N . LEU A 1 70 ? -2.424 -7.584 -22.314 1.00 31.02 70 LEU A N 1
ATOM 554 C CA . LEU A 1 70 ? -1.536 -7.185 -21.224 1.00 31.02 70 LEU A CA 1
ATOM 555 C C . LEU A 1 70 ? -0.427 -8.233 -21.093 1.00 31.02 70 LEU A C 1
ATOM 557 O O . LEU A 1 70 ? -0.494 -9.140 -20.274 1.00 31.02 70 LEU A O 1
ATOM 561 N N . MET A 1 71 ? 0.575 -8.112 -21.950 1.00 27.19 71 MET A N 1
ATOM 562 C CA . MET A 1 71 ? 1.903 -8.715 -21.832 1.00 27.19 71 MET A CA 1
ATOM 563 C C . MET A 1 71 ? 2.757 -7.928 -22.823 1.00 27.19 71 MET A C 1
ATOM 565 O O . MET A 1 71 ? 2.364 -7.797 -23.971 1.00 27.19 71 MET A O 1
ATOM 569 N N . LEU A 1 72 ? 3.914 -7.365 -22.537 1.00 30.34 72 LEU A N 1
ATOM 570 C CA . LEU A 1 72 ? 4.840 -7.381 -21.419 1.00 30.34 72 LEU A CA 1
ATOM 571 C C . LEU A 1 72 ? 5.972 -6.490 -21.990 1.00 30.34 72 LEU A C 1
ATOM 573 O O . LEU A 1 72 ? 6.284 -6.605 -23.181 1.00 30.34 72 LEU A O 1
ATOM 577 N N . VAL A 1 73 ? 6.596 -5.595 -21.218 1.00 29.72 73 VAL A N 1
ATOM 578 C CA . VAL A 1 73 ? 7.927 -5.101 -21.621 1.00 29.72 73 VAL A CA 1
ATOM 579 C C . VAL A 1 73 ? 8.831 -6.324 -21.522 1.00 29.72 73 VAL A C 1
ATOM 581 O O . VAL A 1 73 ? 9.257 -6.718 -20.439 1.00 29.72 73 VAL A O 1
ATOM 584 N N . THR A 1 74 ? 8.976 -7.034 -22.635 1.00 37.91 74 THR A N 1
ATOM 585 C CA . THR A 1 74 ? 9.511 -8.390 -22.643 1.00 37.91 74 THR A CA 1
ATOM 586 C C . THR A 1 74 ? 11.001 -8.310 -22.889 1.00 37.91 74 THR A C 1
ATOM 588 O O . THR A 1 74 ? 11.465 -8.491 -24.005 1.00 37.91 74 THR A O 1
ATOM 591 N N . VAL A 1 75 ? 11.762 -8.069 -21.825 1.00 35.53 75 VAL A N 1
ATOM 592 C CA . VAL A 1 75 ? 13.145 -8.547 -21.739 1.00 35.53 75 VAL A CA 1
ATOM 593 C C . VAL A 1 75 ? 13.054 -10.079 -21.693 1.00 35.53 75 VAL A C 1
ATOM 595 O O . VAL A 1 75 ? 13.004 -10.674 -20.617 1.00 35.53 75 VAL A O 1
ATOM 598 N N . VAL A 1 76 ? 12.935 -10.742 -22.853 1.00 39.38 76 VAL A N 1
ATOM 599 C CA . VAL A 1 76 ? 13.027 -12.210 -22.896 1.00 39.38 76 VAL A CA 1
ATOM 600 C C . VAL A 1 76 ? 14.496 -12.549 -22.708 1.00 39.38 76 VAL A C 1
ATOM 602 O O . VAL A 1 76 ? 15.292 -12.330 -23.617 1.00 39.38 76 VAL A O 1
ATOM 605 N N . LYS A 1 77 ? 14.862 -13.096 -21.548 1.00 39.06 77 LYS A N 1
ATOM 606 C CA . LYS A 1 77 ? 16.094 -13.871 -21.415 1.00 39.06 77 LYS A CA 1
ATOM 607 C C . LYS A 1 77 ? 15.757 -15.317 -21.765 1.00 39.06 77 LYS A C 1
ATOM 609 O O . LYS A 1 77 ? 15.155 -16.023 -20.958 1.00 39.06 77 LYS A O 1
ATOM 614 N N . LEU A 1 78 ? 16.072 -15.744 -22.988 1.00 40.06 78 LEU A N 1
ATOM 615 C CA . LEU A 1 78 ? 15.784 -17.113 -23.435 1.00 40.06 78 LEU A CA 1
ATOM 616 C C . LEU A 1 78 ? 16.791 -18.086 -22.814 1.00 40.06 78 LEU A C 1
ATOM 618 O O . LEU A 1 78 ? 17.871 -18.339 -23.353 1.00 40.06 78 LEU A O 1
ATOM 622 N N . GLU A 1 79 ? 16.445 -18.661 -21.669 1.00 37.69 79 GLU A N 1
ATOM 623 C CA . GLU A 1 79 ? 17.097 -19.872 -21.180 1.00 37.69 79 GLU A CA 1
ATOM 624 C C . GLU A 1 79 ? 16.395 -21.090 -21.791 1.00 37.69 79 GLU A C 1
ATOM 626 O O . GLU A 1 79 ? 15.222 -21.344 -21.531 1.00 37.69 79 GLU A O 1
ATOM 631 N N . LYS A 1 80 ? 17.116 -21.840 -22.637 1.00 36.62 80 LYS A N 1
ATOM 632 C CA . LYS A 1 80 ? 16.641 -23.084 -23.260 1.00 36.62 80 LYS A CA 1
ATOM 633 C C . LYS A 1 80 ? 16.200 -24.093 -22.186 1.00 36.62 80 LYS A C 1
ATOM 635 O O . LYS A 1 80 ? 17.031 -24.831 -21.658 1.00 36.62 80 LYS A O 1
ATOM 640 N N . LYS A 1 81 ? 14.901 -24.148 -21.886 1.00 32.47 81 LYS A N 1
ATOM 641 C CA . LYS A 1 81 ? 14.237 -25.278 -21.225 1.00 32.47 81 LYS A CA 1
ATOM 642 C C . LYS A 1 81 ? 13.001 -25.683 -22.025 1.00 32.47 81 LYS A C 1
ATOM 644 O O . LYS A 1 81 ? 12.192 -24.854 -22.425 1.00 32.47 81 LYS A O 1
ATOM 649 N N . SER A 1 82 ? 12.937 -26.983 -22.281 1.00 30.94 82 SER A N 1
ATOM 650 C CA . SER A 1 82 ? 11.930 -27.736 -23.022 1.00 30.94 82 SER A CA 1
ATOM 651 C C . SER A 1 82 ? 10.487 -27.312 -22.734 1.00 30.94 82 SER A C 1
ATOM 653 O O . SER A 1 82 ? 9.995 -27.420 -21.612 1.00 30.94 82 SER A O 1
ATOM 655 N N . LEU A 1 83 ? 9.794 -26.905 -23.794 1.00 35.59 83 LEU A N 1
ATOM 656 C CA . LEU A 1 83 ? 8.340 -26.828 -23.871 1.00 35.59 83 LEU A CA 1
ATOM 657 C C . LEU A 1 83 ? 7.799 -28.262 -23.941 1.00 35.59 83 LEU A C 1
ATOM 659 O O . LEU A 1 83 ? 8.081 -28.921 -24.929 1.00 35.59 83 LEU A O 1
ATOM 663 N N . PHE A 1 84 ? 7.122 -28.726 -22.886 1.00 32.31 84 PHE A N 1
ATOM 664 C CA . PHE A 1 84 ? 6.076 -29.777 -22.808 1.00 32.31 84 PHE A CA 1
ATOM 665 C C . PHE A 1 84 ? 6.060 -30.426 -21.410 1.00 32.31 84 PHE A C 1
ATOM 667 O O . PHE A 1 84 ? 6.245 -31.622 -21.248 1.00 32.31 84 PHE A O 1
ATOM 674 N N . GLN A 1 85 ? 5.876 -29.580 -20.394 1.00 32.25 85 GLN A N 1
ATOM 675 C CA . GLN A 1 85 ? 5.172 -29.822 -19.126 1.00 32.25 85 GLN A CA 1
ATOM 676 C C . GLN A 1 85 ? 5.418 -28.571 -18.276 1.00 32.25 85 GLN A C 1
ATOM 678 O O . GLN A 1 85 ? 6.341 -28.508 -17.473 1.00 32.25 85 GLN A O 1
ATOM 683 N N . MET A 1 86 ? 4.627 -27.523 -18.501 1.00 31.41 86 MET A N 1
ATOM 684 C CA . MET A 1 86 ? 4.514 -26.430 -17.536 1.00 31.41 86 MET A CA 1
ATOM 685 C C . MET A 1 86 ? 3.161 -26.558 -16.846 1.00 31.41 86 MET A C 1
ATOM 687 O O . MET A 1 86 ? 2.245 -25.776 -17.068 1.00 31.41 86 MET A O 1
ATOM 691 N N . ALA A 1 87 ? 3.059 -27.568 -15.982 1.00 31.02 87 ALA A N 1
ATOM 692 C CA . ALA A 1 87 ? 2.491 -27.282 -14.677 1.00 31.02 87 ALA A CA 1
ATOM 693 C C . ALA A 1 87 ? 3.402 -26.214 -14.052 1.00 31.02 87 ALA A C 1
ATOM 695 O O . ALA A 1 87 ? 4.626 -26.347 -14.074 1.00 31.02 87 ALA A O 1
ATOM 696 N N . GLU A 1 88 ? 2.807 -25.105 -13.628 1.00 38.38 88 GLU A N 1
ATOM 697 C CA . GLU A 1 88 ? 3.483 -23.896 -13.172 1.00 38.38 88 GLU A CA 1
ATOM 698 C C . GLU A 1 88 ? 4.601 -24.177 -12.150 1.00 38.38 88 GLU A C 1
ATOM 700 O O . GLU A 1 88 ? 4.355 -24.242 -10.951 1.00 38.38 88 GLU A O 1
ATOM 705 N N . THR A 1 89 ? 5.863 -24.208 -12.571 1.00 37.78 89 THR A N 1
ATOM 706 C CA . THR A 1 89 ? 6.946 -23.800 -11.671 1.00 37.78 89 THR A CA 1
ATOM 707 C C . THR A 1 89 ? 7.241 -22.339 -11.956 1.00 37.78 89 THR A C 1
ATOM 709 O O . THR A 1 89 ? 8.283 -21.994 -12.517 1.00 37.78 89 THR A O 1
ATOM 712 N N . LYS A 1 90 ? 6.289 -21.467 -11.581 1.00 47.03 90 LYS A N 1
ATOM 713 C CA . LYS A 1 90 ? 6.615 -20.071 -11.264 1.00 47.03 90 LYS A CA 1
ATOM 714 C C . LYS A 1 90 ? 7.854 -20.134 -10.360 1.00 47.03 90 LYS A C 1
ATOM 716 O O . LYS A 1 90 ? 7.825 -20.936 -9.419 1.00 47.03 90 LYS A O 1
ATOM 721 N N . PRO A 1 91 ? 8.940 -19.376 -10.616 1.00 46.53 91 PRO A N 1
ATOM 722 C CA . PRO A 1 91 ? 10.007 -19.271 -9.628 1.00 46.53 91 PRO A CA 1
ATOM 723 C C . PRO A 1 91 ? 9.318 -18.943 -8.311 1.00 46.53 91 PRO A C 1
ATOM 725 O O . PRO A 1 91 ? 8.504 -18.019 -8.290 1.00 46.53 91 PRO A O 1
ATOM 728 N N . ALA A 1 92 ? 9.522 -19.773 -7.283 1.00 51.91 92 ALA A N 1
ATOM 729 C CA . ALA A 1 92 ? 8.797 -19.641 -6.029 1.00 51.91 92 ALA A CA 1
ATOM 730 C C . ALA A 1 92 ? 9.033 -18.219 -5.519 1.00 51.91 92 ALA A C 1
ATOM 732 O O . ALA A 1 92 ? 10.115 -17.902 -5.021 1.00 51.91 92 ALA A O 1
ATOM 733 N N . MET A 1 93 ? 8.052 -17.336 -5.738 1.00 55.75 93 MET A N 1
ATOM 734 C CA . MET A 1 93 ? 8.129 -15.971 -5.256 1.00 55.75 93 MET A CA 1
ATOM 735 C C . MET A 1 93 ? 8.313 -16.107 -3.759 1.00 55.75 93 MET A C 1
ATOM 737 O O . MET A 1 93 ? 7.563 -16.851 -3.117 1.00 55.75 93 MET A O 1
ATOM 741 N N . ARG A 1 94 ? 9.364 -15.468 -3.228 1.00 66.94 94 ARG A N 1
ATOM 742 C CA . ARG A 1 94 ? 9.615 -15.464 -1.787 1.00 66.94 94 ARG A CA 1
ATOM 743 C C . ARG A 1 94 ? 8.284 -15.169 -1.118 1.00 66.94 94 ARG A C 1
ATOM 745 O O . ARG A 1 94 ? 7.631 -14.188 -1.480 1.00 66.94 94 ARG A O 1
ATOM 752 N N . LYS A 1 95 ? 7.856 -16.081 -0.240 1.00 70.75 95 LYS A N 1
ATOM 753 C CA . LYS A 1 95 ? 6.555 -15.966 0.414 1.00 70.75 95 LYS A CA 1
ATOM 754 C C . LYS A 1 95 ? 6.465 -14.551 0.990 1.00 70.75 95 LYS A C 1
ATOM 756 O O . LYS A 1 95 ? 7.434 -14.128 1.627 1.00 70.75 95 LYS A O 1
ATOM 761 N N . PRO A 1 96 ? 5.379 -13.807 0.718 1.00 72.81 96 PRO A N 1
ATOM 762 C CA . PRO A 1 96 ? 5.231 -12.471 1.266 1.00 72.81 96 PRO A CA 1
ATOM 763 C C . PRO A 1 96 ? 5.368 -12.569 2.784 1.00 72.81 96 PRO A C 1
ATOM 765 O O . PRO A 1 96 ? 4.663 -13.349 3.424 1.00 72.81 96 PRO A O 1
ATOM 768 N N . VAL A 1 97 ? 6.330 -11.833 3.335 1.00 85.81 97 VAL A N 1
ATOM 769 C CA . VAL A 1 97 ? 6.496 -11.728 4.781 1.00 85.81 97 VAL A CA 1
ATOM 770 C C . VAL A 1 97 ? 5.489 -10.695 5.244 1.00 85.81 97 VAL A C 1
ATOM 772 O O . VAL A 1 97 ? 5.521 -9.550 4.793 1.00 85.81 97 VAL A O 1
ATOM 775 N N . PHE A 1 98 ? 4.566 -11.130 6.093 1.00 90.62 98 PHE A N 1
ATOM 776 C CA . PHE A 1 98 ? 3.580 -10.240 6.676 1.00 90.62 98 PHE A CA 1
ATOM 777 C C . PHE A 1 98 ? 4.190 -9.553 7.894 1.00 90.62 98 PHE A C 1
ATOM 779 O O . PHE A 1 98 ? 4.628 -10.215 8.834 1.00 90.62 98 PHE A O 1
ATOM 786 N N . THR A 1 99 ? 4.221 -8.229 7.846 1.00 93.25 99 THR A N 1
ATOM 787 C CA . THR A 1 99 ? 4.625 -7.361 8.949 1.00 93.25 99 THR A CA 1
ATOM 788 C C . THR A 1 99 ? 3.392 -7.035 9.789 1.00 93.25 99 THR A C 1
ATOM 790 O O . THR A 1 99 ? 2.287 -6.923 9.253 1.00 93.25 99 THR A O 1
ATOM 793 N N . LYS A 1 100 ? 3.579 -6.874 11.100 1.00 94.19 100 LYS A N 1
ATOM 794 C CA . LYS A 1 100 ? 2.540 -6.409 12.029 1.00 94.19 100 LYS A CA 1
ATOM 795 C C . LYS A 1 100 ? 2.585 -4.897 12.225 1.00 94.19 100 LYS A C 1
ATOM 797 O O . LYS A 1 100 ? 3.612 -4.268 11.958 1.00 94.19 100 LYS A O 1
ATOM 802 N N . VAL A 1 101 ? 1.477 -4.302 12.660 1.00 94.06 101 VAL A N 1
ATOM 803 C CA . VAL A 1 101 ? 1.376 -2.841 12.832 1.00 94.06 101 VAL A CA 1
ATOM 804 C C . VAL A 1 101 ? 2.385 -2.308 13.859 1.00 94.06 101 VAL A C 1
ATOM 806 O O . VAL A 1 101 ? 2.999 -1.267 13.622 1.00 94.06 101 VAL A O 1
ATOM 809 N N . ASP A 1 102 ? 2.628 -3.024 14.956 1.00 93.44 102 ASP A N 1
ATOM 810 C CA . ASP A 1 102 ? 3.590 -2.639 16.005 1.00 93.44 102 ASP A CA 1
ATOM 811 C C . ASP A 1 102 ? 5.069 -2.649 15.563 1.00 93.44 102 ASP A C 1
ATOM 813 O O . ASP A 1 102 ? 5.918 -1.996 16.175 1.00 93.44 102 ASP A O 1
ATOM 817 N N . GLN A 1 103 ? 5.384 -3.352 14.476 1.00 92.31 103 GLN A N 1
ATOM 818 C CA . GLN A 1 103 ? 6.730 -3.459 13.906 1.00 92.31 103 GLN A CA 1
ATOM 819 C C . GLN A 1 103 ? 7.053 -2.333 12.916 1.00 92.31 103 GLN A C 1
ATOM 821 O O . GLN A 1 103 ? 8.190 -2.225 12.444 1.00 92.31 103 GLN A O 1
ATOM 826 N N . LEU A 1 104 ? 6.076 -1.488 12.584 1.00 93.50 104 LEU A N 1
ATOM 827 C CA . LEU A 1 104 ? 6.257 -0.389 11.644 1.00 93.50 104 LEU A CA 1
ATOM 828 C C . LEU A 1 104 ? 7.156 0.699 12.242 1.00 93.50 104 LEU A C 1
ATOM 830 O O . LEU A 1 104 ? 7.033 1.083 13.405 1.00 93.50 104 LEU A O 1
ATOM 834 N N . ARG A 1 105 ? 8.068 1.230 11.419 1.00 92.19 105 ARG A N 1
ATOM 835 C CA . ARG A 1 105 ? 8.961 2.332 11.806 1.00 92.19 105 ARG A CA 1
ATOM 836 C C . ARG A 1 105 ? 8.896 3.493 10.810 1.00 92.19 105 ARG A C 1
ATOM 838 O O . ARG A 1 105 ? 8.662 3.250 9.620 1.00 92.19 105 ARG A O 1
ATOM 845 N N . PRO A 1 106 ? 9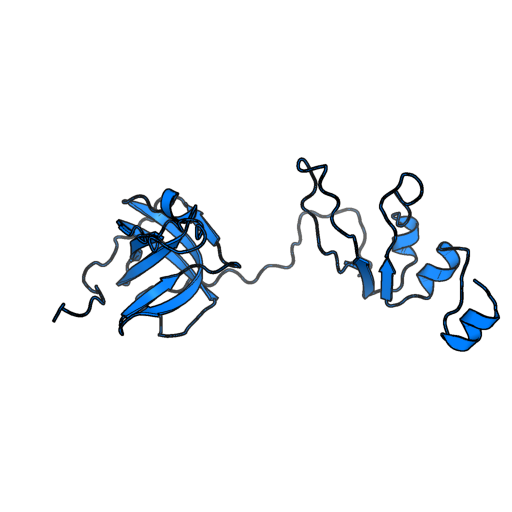.147 4.740 11.248 1.00 92.06 106 PRO A N 1
ATOM 846 C CA . PRO A 1 106 ? 9.188 5.899 10.358 1.00 92.06 106 PRO A CA 1
ATOM 847 C C . PRO A 1 106 ? 10.099 5.683 9.141 1.00 92.06 106 PRO A C 1
ATOM 849 O O . PRO A 1 106 ? 11.211 5.179 9.282 1.00 92.06 106 PRO A O 1
ATOM 852 N N . GLY A 1 107 ? 9.631 6.058 7.946 1.00 87.19 107 GLY A N 1
ATOM 853 C CA . GLY A 1 107 ? 10.419 6.017 6.705 1.00 87.19 107 GLY A CA 1
ATOM 854 C C . GLY A 1 107 ? 10.653 4.625 6.101 1.00 87.19 107 GLY A C 1
ATOM 855 O O . GLY A 1 107 ? 11.296 4.515 5.059 1.00 87.19 107 GLY A O 1
ATOM 856 N N . THR A 1 108 ? 10.133 3.559 6.715 1.00 91.56 108 THR A N 1
ATOM 857 C CA . THR A 1 108 ? 10.252 2.194 6.180 1.00 91.56 108 THR A CA 1
ATOM 858 C C . THR A 1 108 ? 9.266 1.936 5.033 1.00 91.56 108 THR A C 1
ATOM 860 O O . THR A 1 108 ? 8.194 2.541 4.958 1.00 91.56 108 THR A O 1
ATOM 863 N N . THR A 1 109 ? 9.630 1.040 4.112 1.00 93.19 109 THR A N 1
ATOM 864 C CA . THR A 1 109 ? 8.867 0.737 2.887 1.00 93.19 109 THR A CA 1
ATOM 865 C C . THR A 1 109 ? 8.828 -0.770 2.625 1.00 93.19 109 THR A C 1
ATOM 867 O O . THR A 1 109 ? 9.560 -1.524 3.265 1.00 93.19 109 THR A O 1
ATOM 870 N N . GLY A 1 110 ? 7.985 -1.215 1.689 1.00 91.00 110 GLY A N 1
ATOM 871 C CA . GLY A 1 110 ? 7.928 -2.618 1.267 1.00 91.00 110 GLY A CA 1
ATOM 872 C C . GLY A 1 110 ? 7.120 -3.532 2.189 1.00 91.00 110 GLY A C 1
ATOM 873 O O . GLY A 1 110 ? 7.251 -4.752 2.113 1.00 91.00 110 GLY A O 1
ATOM 874 N N . HIS A 1 111 ? 6.274 -2.971 3.053 1.00 93.94 111 HIS A N 1
ATOM 875 C CA . HIS A 1 111 ? 5.511 -3.759 4.019 1.00 93.94 111 HIS A CA 1
ATOM 876 C C . HIS A 1 111 ? 4.342 -4.476 3.368 1.00 93.94 111 HIS A C 1
ATOM 878 O O . HIS A 1 111 ? 3.653 -3.922 2.510 1.00 93.94 111 HIS A O 1
ATOM 884 N N . THR A 1 112 ? 4.093 -5.702 3.816 1.00 94.44 112 THR A N 1
ATOM 885 C CA . THR A 1 112 ? 2.854 -6.414 3.510 1.00 94.44 112 THR A CA 1
ATOM 886 C C . THR A 1 112 ? 2.100 -6.643 4.809 1.00 94.44 112 THR A C 1
ATOM 888 O O . THR A 1 112 ? 2.655 -7.256 5.711 1.00 94.44 112 THR A O 1
ATOM 891 N N . LEU A 1 113 ? 0.870 -6.143 4.931 1.00 95.06 113 LEU A N 1
ATOM 892 C CA . LEU A 1 113 ? 0.061 -6.284 6.147 1.00 95.06 113 LEU A CA 1
ATOM 893 C C . LEU A 1 113 ? -1.345 -6.771 5.806 1.00 95.06 113 LEU A C 1
ATOM 895 O O . LEU A 1 113 ? -1.887 -6.409 4.761 1.00 95.06 113 LEU A O 1
ATOM 899 N N . THR A 1 114 ? -1.944 -7.524 6.723 1.00 95.44 114 THR A N 1
ATOM 900 C CA . THR A 1 114 ? -3.382 -7.814 6.724 1.00 95.44 114 THR A CA 1
ATOM 901 C C . THR A 1 114 ? -4.004 -7.012 7.851 1.00 95.44 114 THR A C 1
ATOM 903 O O . THR A 1 114 ? -3.637 -7.204 9.006 1.00 95.44 114 THR A O 1
ATOM 906 N N . VAL A 1 115 ? -4.924 -6.112 7.521 1.00 96.12 115 VAL A N 1
ATOM 907 C CA . VAL A 1 115 ? -5.535 -5.188 8.482 1.00 96.12 115 VAL A CA 1
ATOM 908 C C . VAL A 1 115 ? -7.045 -5.146 8.292 1.00 96.12 115 VAL A C 1
ATOM 910 O O . VAL A 1 115 ? -7.555 -5.338 7.187 1.00 96.12 115 VAL A O 1
ATOM 913 N N . LYS A 1 116 ? -7.772 -4.878 9.371 1.00 95.94 116 LYS A N 1
ATOM 914 C CA . LYS A 1 116 ? -9.206 -4.599 9.344 1.00 95.94 116 LYS A CA 1
ATOM 915 C C . LYS A 1 116 ? -9.427 -3.088 9.352 1.00 95.94 116 LYS A C 1
ATOM 917 O O . LYS A 1 116 ? -8.747 -2.351 10.067 1.00 95.94 116 LYS A O 1
ATOM 922 N N . VAL A 1 117 ? -10.372 -2.630 8.539 1.00 95.81 117 VAL A N 1
ATOM 923 C CA . VAL A 1 117 ? -10.797 -1.230 8.496 1.00 95.81 117 VAL A CA 1
ATOM 924 C C . VAL A 1 117 ? -11.739 -0.962 9.664 1.00 95.81 117 VAL A C 1
ATOM 926 O O . VAL A 1 117 ? -12.803 -1.567 9.758 1.00 95.81 117 VAL A O 1
ATOM 929 N N . VAL A 1 118 ? -11.352 -0.041 10.543 1.00 94.19 118 VAL A N 1
ATOM 930 C CA . VAL A 1 118 ? -12.147 0.369 11.709 1.00 94.19 118 VAL A CA 1
ATOM 931 C C . VAL A 1 118 ? -13.055 1.537 11.343 1.00 94.19 118 VAL A C 1
ATOM 933 O O . VAL A 1 118 ? -14.254 1.513 11.598 1.00 94.19 118 VAL A O 1
ATOM 936 N N . SER A 1 119 ? -12.505 2.571 10.706 1.00 93.50 119 SER A N 1
ATOM 937 C CA . SER A 1 119 ? -13.284 3.734 10.275 1.00 93.50 119 SER A CA 1
ATOM 938 C C . SER A 1 119 ? -12.669 4.406 9.053 1.00 93.50 119 SER A C 1
ATOM 940 O O . SER A 1 119 ? -11.469 4.293 8.810 1.00 93.50 119 SER A O 1
ATOM 942 N N . THR A 1 120 ? -13.489 5.135 8.295 1.00 93.56 120 THR A N 1
ATOM 943 C CA . THR A 1 120 ? -13.072 5.834 7.073 1.00 93.56 120 THR A CA 1
ATOM 944 C C . THR A 1 120 ? -13.609 7.256 7.084 1.00 93.56 120 THR A C 1
ATOM 946 O O . THR A 1 120 ? -14.807 7.477 7.248 1.00 93.56 120 THR A O 1
ATOM 949 N N . LYS A 1 121 ? -12.727 8.233 6.872 1.00 93.00 121 LYS A N 1
ATOM 950 C CA . LYS A 1 121 ? -13.062 9.654 6.779 1.00 93.00 121 LYS A CA 1
ATOM 951 C C . LYS A 1 121 ? -12.583 10.215 5.447 1.00 93.00 121 LYS A C 1
ATOM 953 O O . LYS A 1 121 ? -11.386 10.370 5.214 1.00 93.00 121 LYS A O 1
ATOM 958 N N . THR A 1 122 ? -13.516 10.582 4.576 1.00 87.19 122 THR A N 1
ATOM 959 C CA . THR A 1 122 ? -13.186 11.228 3.299 1.00 87.19 122 THR A CA 1
ATOM 960 C C . THR A 1 122 ? -12.667 12.648 3.526 1.00 87.19 122 THR A C 1
ATOM 962 O O . THR A 1 122 ? -13.319 13.456 4.190 1.00 87.19 122 THR A O 1
ATOM 965 N N . VAL A 1 123 ? -11.515 12.968 2.942 1.00 83.62 123 VAL A N 1
ATOM 966 C CA . VAL A 1 123 ? -10.901 14.298 2.969 1.00 83.62 123 VAL A CA 1
ATOM 967 C C . VAL A 1 123 ? -10.938 14.857 1.551 1.00 83.62 123 VAL A C 1
ATOM 969 O O . VAL A 1 123 ? -10.149 14.477 0.687 1.00 83.62 123 VAL A O 1
ATOM 972 N N . LEU A 1 124 ? -11.878 15.766 1.294 1.00 69.06 124 LEU A N 1
ATOM 973 C CA . LEU A 1 124 ? -11.935 16.492 0.028 1.00 69.06 124 LEU A CA 1
ATOM 974 C C . LEU A 1 124 ? -10.838 17.563 0.022 1.00 69.06 124 LEU A C 1
ATOM 976 O O . LEU A 1 124 ? -10.874 18.493 0.830 1.00 69.06 124 LEU A O 1
ATOM 980 N N . GLN A 1 125 ? -9.875 17.470 -0.899 1.00 63.34 125 GLN A N 1
ATOM 981 C CA . GLN A 1 125 ? -9.030 18.623 -1.203 1.00 63.34 125 GLN A CA 1
ATOM 982 C C . GLN A 1 125 ? -9.884 19.659 -1.937 1.00 63.34 125 GLN A C 1
ATOM 984 O O . GLN A 1 125 ? -10.250 19.467 -3.096 1.00 63.34 125 GLN A O 1
ATOM 989 N N . LYS A 1 126 ? -10.212 20.766 -1.258 1.00 55.50 126 LYS A N 1
ATOM 990 C CA . LYS A 1 126 ? -10.745 21.958 -1.927 1.00 55.50 126 LYS A CA 1
ATOM 991 C C . LYS A 1 126 ? -9.714 22.414 -2.963 1.00 55.50 126 LYS A C 1
ATOM 993 O O . LYS A 1 126 ? -8.585 22.744 -2.603 1.00 55.50 126 LYS A O 1
ATOM 998 N N . GLY A 1 127 ? -10.099 22.399 -4.238 1.00 56.09 127 GLY A N 1
ATOM 999 C CA . GLY A 1 127 ? -9.297 22.981 -5.311 1.00 56.09 127 GLY A CA 1
ATOM 1000 C C . GLY A 1 127 ? -9.069 24.474 -5.067 1.00 56.09 127 GLY A C 1
ATOM 1001 O O . GLY A 1 127 ? -9.896 25.139 -4.439 1.00 56.09 127 GLY A O 1
ATOM 1002 N N . ARG A 1 128 ? -7.939 25.005 -5.544 1.00 58.97 128 ARG A N 1
ATOM 1003 C CA . ARG A 1 128 ? -7.731 26.459 -5.587 1.00 58.97 128 ARG A CA 1
ATOM 1004 C C . ARG A 1 128 ? -8.718 27.073 -6.593 1.00 58.97 128 ARG A C 1
ATOM 1006 O O . ARG A 1 128 ? -8.851 26.494 -7.669 1.00 58.97 128 ARG A O 1
ATOM 1013 N N . PRO A 1 129 ? -9.354 28.218 -6.282 1.00 57.50 129 PRO A N 1
ATOM 1014 C CA . PRO A 1 129 ? -10.279 28.890 -7.199 1.00 57.50 129 PRO A CA 1
ATOM 1015 C C . PRO A 1 129 ? -9.669 29.233 -8.572 1.00 57.50 129 PRO A C 1
ATOM 1017 O O . PRO A 1 129 ? -10.370 29.130 -9.567 1.00 57.50 129 PRO A O 1
ATOM 1020 N N . ASP A 1 130 ? -8.366 29.549 -8.629 1.00 60.16 130 ASP A N 1
ATOM 1021 C CA . ASP A 1 130 ? -7.684 30.099 -9.822 1.00 60.16 130 ASP A CA 1
ATOM 1022 C C . ASP A 1 130 ? -6.624 29.173 -10.463 1.00 60.16 130 ASP A C 1
ATOM 1024 O O . ASP A 1 130 ? -5.749 29.620 -11.202 1.00 60.16 130 ASP A O 1
ATOM 1028 N N . GLY A 1 131 ? -6.625 27.871 -10.159 1.00 63.53 131 GLY A N 1
ATOM 1029 C CA . GLY A 1 131 ? -5.645 26.927 -10.723 1.00 63.53 131 GLY A CA 1
ATOM 1030 C C . GLY A 1 131 ? -6.205 26.111 -11.894 1.00 63.53 131 GLY A C 1
ATOM 1031 O O . GLY A 1 131 ? -7.382 25.749 -11.842 1.00 63.53 131 GLY A O 1
ATOM 1032 N N . PRO A 1 132 ? -5.391 25.729 -12.907 1.00 57.03 132 PRO A N 1
ATOM 1033 C CA . PRO A 1 132 ? -5.817 24.753 -13.910 1.00 57.03 132 PRO A CA 1
ATOM 1034 C C . PRO A 1 132 ? -6.326 23.511 -13.187 1.00 57.03 132 PRO A C 1
ATOM 1036 O O . PRO A 1 132 ? -5.672 23.050 -12.254 1.00 57.03 132 PRO A O 1
ATOM 1039 N N . GLN A 1 133 ? -7.513 23.046 -13.584 1.00 57.41 133 GLN A N 1
ATOM 1040 C CA . GLN A 1 133 ? -8.362 22.057 -12.918 1.00 57.41 133 GLN A CA 1
ATOM 1041 C C . GLN A 1 133 ? -7.563 20.802 -12.520 1.00 57.41 133 GLN A C 1
ATOM 1043 O O . GLN A 1 133 ? -7.523 19.800 -13.235 1.00 57.41 133 GLN A O 1
ATOM 1048 N N . VAL A 1 134 ? -6.874 20.870 -11.377 1.00 57.00 134 VAL A N 1
ATOM 1049 C CA . VAL A 1 134 ? -6.107 19.759 -10.822 1.00 57.00 134 VAL A CA 1
ATOM 1050 C C . VAL A 1 134 ? -7.142 18.681 -10.573 1.00 57.00 134 VAL A C 1
ATOM 1052 O O . VAL A 1 134 ? -8.062 18.909 -9.785 1.00 57.00 134 VAL A O 1
ATOM 1055 N N . ARG A 1 135 ? -7.040 17.557 -11.300 1.00 58.62 135 ARG A N 1
ATOM 1056 C CA . ARG A 1 135 ? -7.903 16.379 -11.124 1.00 58.62 135 ARG A CA 1
ATOM 1057 C C . ARG A 1 135 ? -8.158 16.219 -9.632 1.00 58.62 135 ARG A C 1
ATOM 1059 O O . ARG A 1 135 ? -7.205 15.991 -8.890 1.00 58.62 135 ARG A O 1
ATOM 1066 N N . GLN A 1 136 ? -9.403 16.423 -9.198 1.00 61.34 136 GLN A N 1
ATOM 1067 C CA . GLN A 1 136 ? -9.747 16.374 -7.782 1.00 61.34 136 GLN A CA 1
ATOM 1068 C C . GLN A 1 136 ? -9.395 14.978 -7.270 1.00 61.34 136 GLN A C 1
ATOM 1070 O O . GLN A 1 136 ? -10.086 14.003 -7.563 1.00 61.34 136 GLN A O 1
ATOM 1075 N N . MET A 1 137 ? -8.263 14.865 -6.576 1.00 71.31 137 MET A N 1
ATOM 1076 C CA . MET A 1 137 ? -7.785 13.585 -6.082 1.00 71.31 137 MET A CA 1
ATOM 1077 C C . MET A 1 137 ? -8.613 13.240 -4.848 1.00 71.31 137 MET A C 1
ATOM 1079 O O . MET A 1 137 ? -8.598 13.965 -3.851 1.00 71.31 137 MET A O 1
ATOM 1083 N N . ARG A 1 138 ? -9.384 12.153 -4.935 1.00 86.12 138 ARG A N 1
ATOM 1084 C CA . ARG A 1 138 ? -10.200 11.671 -3.818 1.00 86.12 138 ARG A CA 1
ATOM 1085 C C . ARG A 1 138 ? -9.262 11.053 -2.789 1.00 86.12 138 ARG A C 1
ATOM 1087 O O . ARG A 1 138 ? -8.504 10.147 -3.127 1.00 86.12 138 ARG A O 1
ATOM 1094 N N . ILE A 1 139 ? -9.288 11.554 -1.560 1.00 90.06 139 ILE A N 1
ATOM 1095 C CA . ILE A 1 139 ? -8.462 11.046 -0.463 1.00 90.06 139 ILE A CA 1
ATOM 1096 C C . ILE A 1 139 ? -9.387 10.654 0.686 1.00 90.06 139 ILE A C 1
ATOM 1098 O O . ILE A 1 139 ? -10.370 11.343 0.961 1.00 90.06 139 ILE A O 1
ATOM 1102 N N . ALA A 1 140 ? -9.071 9.561 1.368 1.00 91.62 140 ALA A N 1
ATOM 1103 C CA . ALA A 1 140 ? -9.685 9.218 2.640 1.00 91.62 140 ALA A CA 1
ATOM 1104 C C . ALA A 1 140 ? -8.610 8.844 3.665 1.00 91.62 140 ALA A C 1
ATOM 1106 O O . ALA A 1 140 ? -7.674 8.103 3.365 1.00 91.62 140 ALA A O 1
ATOM 1107 N N . GLU A 1 141 ? -8.753 9.371 4.877 1.00 93.50 141 GLU A N 1
ATOM 1108 C CA . GLU A 1 141 ? -8.005 8.920 6.046 1.00 93.50 141 GLU A CA 1
ATOM 1109 C C . GLU A 1 141 ? -8.805 7.787 6.689 1.00 93.50 141 GLU A C 1
ATOM 1111 O O . GLU A 1 141 ? -9.948 7.980 7.104 1.00 93.50 141 GLU A O 1
ATOM 1116 N N . CYS A 1 142 ? -8.226 6.594 6.725 1.00 94.88 142 CYS A N 1
ATOM 1117 C CA . CYS A 1 142 ? -8.878 5.394 7.232 1.00 94.88 142 CYS A CA 1
ATOM 1118 C C . CYS A 1 142 ? -8.108 4.894 8.446 1.00 94.88 142 CYS A C 1
ATOM 1120 O O . CYS A 1 142 ? -6.888 4.776 8.391 1.00 94.88 142 CYS A O 1
ATOM 1122 N N . LEU A 1 143 ? -8.796 4.587 9.535 1.00 95.56 143 LEU A N 1
ATOM 1123 C CA . LEU A 1 143 ? -8.192 3.901 10.665 1.00 95.56 143 LEU A CA 1
ATOM 1124 C C . LEU A 1 143 ? -8.199 2.404 10.364 1.00 95.56 143 LEU A C 1
ATOM 1126 O O . LEU A 1 143 ? -9.266 1.823 10.153 1.00 95.56 143 LEU A O 1
ATOM 1130 N N . VAL A 1 144 ? -7.018 1.798 10.304 1.00 96.12 144 VAL A N 1
ATOM 1131 C CA . VAL A 1 144 ? -6.851 0.365 10.043 1.00 96.12 144 VAL A CA 1
ATOM 1132 C C . VAL A 1 144 ? -5.974 -0.251 11.117 1.00 96.12 144 VAL A C 1
ATOM 1134 O O . VAL A 1 144 ? -5.094 0.422 11.655 1.00 96.12 144 VAL A O 1
ATOM 1137 N N . GLY A 1 145 ? -6.175 -1.526 11.416 1.00 95.31 145 GLY A N 1
ATOM 1138 C CA . GLY A 1 145 ? -5.349 -2.196 12.409 1.00 95.31 145 GLY A CA 1
ATOM 1139 C C . GLY A 1 145 ? -5.422 -3.709 12.362 1.00 95.31 145 GLY A C 1
ATOM 1140 O O . GLY A 1 145 ? -6.222 -4.298 11.634 1.00 95.31 145 GLY A O 1
ATOM 1141 N N . ASP A 1 146 ? -4.555 -4.316 13.152 1.00 94.62 146 ASP A N 1
ATOM 1142 C CA . ASP A 1 146 ? -4.507 -5.745 13.426 1.00 94.62 146 ASP A CA 1
ATOM 1143 C C . ASP A 1 146 ? -4.534 -5.971 14.950 1.00 94.62 146 ASP A C 1
ATOM 1145 O O . ASP A 1 146 ? -4.824 -5.053 15.724 1.00 94.62 146 ASP A O 1
ATOM 1149 N N . GLU A 1 147 ? -4.259 -7.188 15.410 1.00 92.69 147 GLU A N 1
ATOM 1150 C CA . GLU A 1 147 ? -4.214 -7.506 16.841 1.00 92.69 147 GLU A CA 1
ATOM 1151 C C . GLU A 1 147 ? -3.080 -6.795 17.609 1.00 92.69 147 GLU A C 1
ATOM 1153 O O . GLU A 1 147 ? -3.063 -6.806 18.841 1.00 92.69 147 GLU A O 1
ATOM 1158 N N . THR A 1 148 ? -2.122 -6.180 16.909 1.00 92.12 148 THR A N 1
ATOM 1159 C CA . THR A 1 148 ? -0.941 -5.534 17.505 1.00 92.12 148 THR A CA 1
ATOM 1160 C C . THR A 1 148 ? -1.105 -4.025 17.671 1.00 92.12 148 THR A C 1
ATOM 1162 O O . THR A 1 148 ? -0.540 -3.441 18.602 1.00 92.12 148 THR A O 1
ATOM 1165 N N . GLY A 1 149 ? -1.925 -3.384 16.837 1.00 91.75 149 GLY A N 1
ATOM 1166 C CA . GLY A 1 149 ? -2.252 -1.968 16.973 1.00 91.75 149 GLY A CA 1
ATOM 1167 C C . GLY A 1 149 ? -2.988 -1.389 15.770 1.00 91.75 149 GLY A C 1
ATOM 1168 O O . GLY A 1 149 ? -3.388 -2.103 14.848 1.00 91.75 149 GLY A O 1
ATOM 1169 N N . MET A 1 150 ? -3.131 -0.062 15.771 1.00 93.25 150 MET A N 1
ATOM 1170 C CA . MET A 1 150 ? -3.775 0.684 14.693 1.00 93.25 150 MET A CA 1
ATOM 1171 C C . MET A 1 150 ? -2.859 1.745 14.096 1.00 93.25 150 MET A C 1
ATOM 1173 O O . MET A 1 150 ? -1.977 2.303 14.748 1.00 93.25 150 MET A O 1
ATOM 1177 N N . ILE A 1 151 ? -3.111 2.062 12.833 1.00 94.75 151 ILE A N 1
ATOM 1178 C CA . ILE A 1 151 ? -2.434 3.122 12.101 1.00 94.75 151 ILE A CA 1
ATOM 1179 C C . ILE A 1 151 ? -3.410 3.804 11.142 1.00 94.75 151 ILE A C 1
ATOM 1181 O O . ILE A 1 151 ? -4.360 3.206 10.637 1.00 94.75 151 ILE A O 1
ATOM 1185 N N . VAL A 1 152 ? -3.167 5.084 10.866 1.00 95.38 152 VAL A N 1
ATOM 1186 C CA . VAL A 1 152 ? -3.918 5.814 9.843 1.00 95.38 152 VAL A CA 1
ATOM 1187 C C . VAL A 1 152 ? -3.400 5.422 8.461 1.00 95.38 152 VAL A C 1
ATOM 1189 O O . VAL A 1 152 ? -2.243 5.675 8.124 1.00 95.38 152 VAL A O 1
ATOM 1192 N N . PHE A 1 153 ? -4.271 4.848 7.643 1.00 96.19 153 PHE A N 1
ATOM 1193 C CA . PHE A 1 153 ? -4.057 4.575 6.231 1.00 96.19 153 PHE A CA 1
ATOM 1194 C C . PHE A 1 153 ? -4.571 5.725 5.359 1.00 96.19 153 PHE A C 1
ATOM 1196 O O . PHE A 1 153 ? -5.699 6.192 5.516 1.00 96.19 153 PHE A O 1
ATOM 1203 N N . THR A 1 154 ? -3.752 6.183 4.413 1.00 94.50 154 THR A N 1
ATOM 1204 C CA . THR A 1 154 ? -4.140 7.208 3.434 1.00 94.50 154 THR A CA 1
ATOM 1205 C C . THR A 1 154 ? -4.561 6.545 2.125 1.00 94.50 154 THR A C 1
ATOM 1207 O O . THR A 1 154 ? -3.712 6.228 1.291 1.00 94.50 154 THR A O 1
ATOM 1210 N N . ALA A 1 155 ? -5.868 6.378 1.927 1.00 93.38 155 ALA A N 1
ATOM 1211 C CA . ALA A 1 155 ? -6.440 5.834 0.699 1.00 93.38 155 ALA A CA 1
ATOM 1212 C C . ALA A 1 155 ? -6.584 6.924 -0.366 1.00 93.38 155 ALA A C 1
ATOM 1214 O O . ALA A 1 155 ? -7.002 8.049 -0.067 1.00 93.38 155 ALA A O 1
ATOM 1215 N N . ARG A 1 156 ? -6.258 6.596 -1.619 1.00 90.94 156 ARG A N 1
ATOM 1216 C CA . ARG A 1 156 ? -6.359 7.523 -2.757 1.00 90.94 156 ARG A CA 1
ATOM 1217 C C . ARG A 1 156 ? -7.195 6.935 -3.886 1.00 90.94 156 ARG A C 1
ATOM 1219 O O . ARG A 1 156 ? -7.075 5.755 -4.184 1.00 90.94 156 ARG A O 1
ATOM 1226 N N . ASN A 1 157 ? -7.962 7.788 -4.559 1.00 88.75 157 ASN A N 1
ATOM 1227 C CA . ASN A 1 157 ? -8.751 7.468 -5.750 1.00 88.75 157 ASN A CA 1
ATOM 1228 C C . ASN A 1 157 ? -9.656 6.238 -5.555 1.00 88.75 157 ASN A C 1
ATOM 1230 O O . ASN A 1 157 ? -10.543 6.264 -4.708 1.00 88.75 157 ASN A O 1
ATOM 1234 N N . ASP A 1 158 ? -9.414 5.190 -6.336 1.00 89.12 158 ASP A N 1
ATOM 1235 C CA . ASP A 1 158 ? -10.103 3.900 -6.355 1.00 89.12 158 ASP A CA 1
ATOM 1236 C C . ASP A 1 158 ? -9.929 3.106 -5.057 1.00 89.12 158 ASP A C 1
ATOM 1238 O O . ASP A 1 158 ? -10.826 2.364 -4.663 1.00 89.12 158 ASP A O 1
ATOM 1242 N N . GLN A 1 159 ? -8.827 3.311 -4.331 1.00 91.69 159 GLN A N 1
ATOM 1243 C CA . GLN A 1 159 ? -8.632 2.678 -3.026 1.00 91.69 159 GLN A CA 1
ATOM 1244 C C . GLN A 1 159 ? -9.721 3.095 -2.033 1.00 91.69 159 GLN A C 1
ATOM 1246 O O . GLN A 1 159 ? -10.085 2.297 -1.179 1.00 91.69 159 GLN A O 1
ATOM 1251 N N . VAL A 1 160 ? -10.260 4.318 -2.141 1.00 91.12 160 VAL A N 1
ATOM 1252 C CA . VAL A 1 160 ? -11.288 4.834 -1.217 1.00 91.12 160 VAL A CA 1
ATOM 1253 C C . VAL A 1 160 ? -12.534 3.950 -1.223 1.00 91.12 160 VAL A C 1
ATOM 1255 O O . VAL A 1 160 ? -13.118 3.718 -0.167 1.00 91.12 160 VAL A O 1
ATOM 1258 N N . ASP A 1 161 ? -12.902 3.403 -2.381 1.00 91.00 161 ASP A N 1
ATOM 1259 C CA . ASP A 1 161 ? -14.101 2.576 -2.531 1.00 91.00 161 ASP A CA 1
ATOM 1260 C C . ASP A 1 161 ? -13.932 1.178 -1.888 1.00 91.00 161 ASP A C 1
ATOM 1262 O O . ASP A 1 161 ? -14.923 0.510 -1.573 1.00 91.00 161 ASP A O 1
ATOM 1266 N N . LEU A 1 162 ? -12.683 0.757 -1.639 1.00 91.62 162 LEU A N 1
ATOM 1267 C CA . LEU A 1 162 ? -12.326 -0.488 -0.942 1.00 91.62 162 LEU A CA 1
ATOM 1268 C C . LEU A 1 162 ? -12.302 -0.329 0.588 1.00 91.62 162 LEU A C 1
ATOM 1270 O O . LEU A 1 162 ? -12.398 -1.320 1.310 1.00 91.62 162 LEU A O 1
ATOM 1274 N N . MET A 1 163 ? -12.191 0.901 1.096 1.00 93.50 163 MET A N 1
ATOM 1275 C CA . MET A 1 163 ? -12.041 1.190 2.526 1.00 93.50 163 MET A CA 1
ATOM 1276 C C . MET A 1 163 ? -13.393 1.270 3.240 1.00 93.50 163 MET A C 1
ATOM 1278 O O . MET A 1 163 ? -13.762 2.305 3.801 1.00 93.50 163 MET A O 1
ATOM 1282 N N . LYS A 1 164 ? -14.152 0.176 3.225 1.00 93.25 164 LYS A N 1
ATOM 1283 C CA . LYS A 1 164 ? -15.415 0.078 3.967 1.00 93.25 164 LYS A CA 1
ATOM 1284 C C . LYS A 1 164 ? -15.144 -0.382 5.405 1.00 93.25 164 LYS A C 1
ATOM 1286 O O . LYS A 1 164 ? -14.345 -1.306 5.572 1.00 93.25 164 LYS A O 1
ATOM 1291 N N . PRO A 1 165 ? -15.787 0.216 6.429 1.00 94.00 165 PRO A N 1
ATOM 1292 C CA . PRO A 1 165 ? -15.698 -0.281 7.800 1.00 94.00 165 PRO A CA 1
ATOM 1293 C C . PRO A 1 165 ? -15.986 -1.782 7.875 1.00 94.00 165 PRO A C 1
ATOM 1295 O O . PRO A 1 165 ? -16.726 -2.323 7.053 1.00 94.00 165 PRO A O 1
ATOM 1298 N N . ASP A 1 166 ? -15.343 -2.451 8.823 1.00 91.88 166 ASP A N 1
ATOM 1299 C CA . ASP A 1 166 ? -15.401 -3.894 9.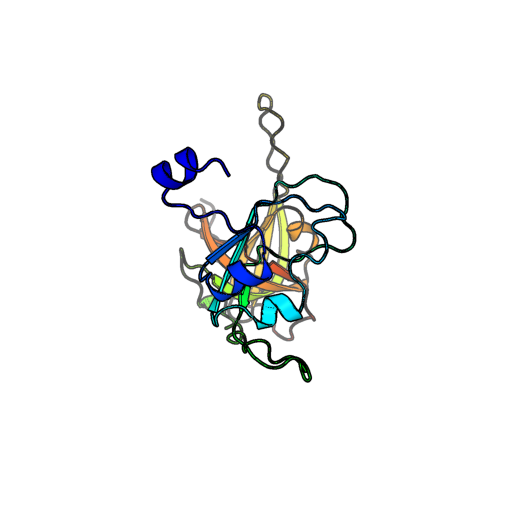058 1.00 91.88 166 ASP A CA 1
ATOM 1300 C C . ASP A 1 166 ? -14.833 -4.804 7.962 1.00 91.88 166 ASP A C 1
ATOM 1302 O O . ASP A 1 166 ? -14.805 -6.024 8.126 1.00 91.88 166 ASP A O 1
ATOM 1306 N N . THR A 1 167 ? -14.290 -4.241 6.885 1.00 92.50 167 THR A N 1
ATOM 1307 C CA . THR A 1 167 ? -13.660 -5.027 5.817 1.00 92.50 167 THR A CA 1
ATOM 1308 C C . THR A 1 167 ? -12.216 -5.375 6.175 1.00 92.50 167 THR A C 1
ATOM 1310 O O . THR A 1 167 ? -11.472 -4.534 6.684 1.00 92.50 167 THR A O 1
ATOM 1313 N N . THR A 1 168 ? -11.789 -6.606 5.888 1.00 94.31 168 THR A N 1
ATOM 1314 C CA . THR A 1 168 ? -10.378 -7.007 5.969 1.00 94.31 168 THR A CA 1
ATOM 1315 C C . THR A 1 168 ? -9.703 -6.805 4.619 1.00 94.31 168 THR A C 1
ATOM 1317 O O . THR A 1 168 ? -10.207 -7.226 3.576 1.00 94.31 168 THR A O 1
ATOM 1320 N N . ILE A 1 169 ? -8.540 -6.162 4.640 1.00 95.31 169 ILE A N 1
ATOM 1321 C CA . ILE A 1 169 ? -7.750 -5.861 3.452 1.00 95.31 169 ILE A CA 1
ATOM 1322 C C . ILE A 1 169 ? -6.300 -6.308 3.632 1.00 95.31 169 ILE A C 1
ATOM 1324 O O . ILE A 1 169 ? -5.751 -6.296 4.735 1.00 95.31 169 ILE A O 1
ATOM 1328 N N . ILE A 1 170 ? -5.666 -6.662 2.520 1.00 95.25 170 ILE A N 1
ATOM 1329 C CA . ILE A 1 170 ? -4.232 -6.898 2.415 1.00 95.25 170 ILE A CA 1
ATOM 1330 C C . ILE A 1 170 ? -3.613 -5.703 1.699 1.00 95.25 170 ILE A C 1
ATOM 1332 O O . ILE A 1 170 ? -3.982 -5.360 0.573 1.00 95.25 170 ILE A O 1
ATOM 1336 N N . LEU A 1 171 ? -2.648 -5.078 2.360 1.00 95.44 171 LEU A N 1
ATOM 1337 C CA . LEU A 1 171 ? -1.847 -3.988 1.823 1.00 95.44 171 LEU A CA 1
ATOM 1338 C C . LEU A 1 171 ? -0.495 -4.562 1.422 1.00 95.44 171 LEU A C 1
ATOM 1340 O O . LEU A 1 171 ? 0.233 -5.047 2.282 1.00 95.44 171 LEU A O 1
ATOM 1344 N N . ARG A 1 172 ? -0.156 -4.527 0.132 1.00 93.44 172 ARG A N 1
ATOM 1345 C CA . ARG A 1 172 ? 1.120 -5.028 -0.406 1.00 93.44 172 ARG A CA 1
ATOM 1346 C C . ARG A 1 172 ? 2.019 -3.874 -0.818 1.00 93.44 172 ARG A C 1
ATOM 1348 O O . ARG A 1 172 ? 1.546 -2.941 -1.466 1.00 93.44 172 ARG A O 1
ATOM 1355 N N . ASN A 1 173 ? 3.313 -3.990 -0.513 1.00 92.19 173 ASN A N 1
ATOM 1356 C CA . ASN A 1 173 ? 4.327 -2.968 -0.793 1.00 92.19 173 ASN A CA 1
ATOM 1357 C C . ASN A 1 173 ? 3.932 -1.583 -0.240 1.00 92.19 173 ASN A C 1
ATOM 1359 O O . ASN A 1 173 ? 4.061 -0.554 -0.901 1.00 92.19 173 ASN A O 1
ATOM 1363 N N . ALA A 1 174 ? 3.395 -1.569 0.979 1.00 94.81 174 ALA A N 1
ATOM 1364 C CA . ALA A 1 174 ? 3.029 -0.352 1.677 1.00 94.81 174 ALA A CA 1
ATOM 1365 C C . ALA A 1 174 ? 4.269 0.351 2.249 1.00 94.81 174 ALA A C 1
ATOM 1367 O O . ALA A 1 174 ? 5.304 -0.264 2.527 1.00 94.81 174 ALA A O 1
ATOM 1368 N N . LYS A 1 175 ? 4.151 1.660 2.451 1.00 94.38 175 LYS A N 1
ATOM 1369 C CA . LYS A 1 175 ? 5.187 2.512 3.035 1.00 94.38 175 LYS A CA 1
ATOM 1370 C C . LYS A 1 175 ? 4.652 3.337 4.193 1.00 94.38 175 LYS A C 1
ATOM 1372 O O . LYS A 1 175 ? 3.454 3.614 4.267 1.00 94.38 175 LYS A O 1
ATOM 1377 N N . ILE A 1 176 ? 5.569 3.751 5.060 1.00 94.94 176 ILE A N 1
ATOM 1378 C CA . ILE A 1 176 ? 5.299 4.675 6.155 1.00 94.94 176 ILE A CA 1
ATOM 1379 C C . ILE A 1 176 ? 5.669 6.087 5.720 1.00 94.94 176 ILE A C 1
ATOM 1381 O O . ILE A 1 176 ? 6.844 6.440 5.630 1.00 94.94 176 ILE A O 1
ATOM 1385 N N . ASP A 1 177 ? 4.643 6.897 5.481 1.00 91.50 177 ASP A N 1
ATOM 1386 C CA . ASP A 1 177 ? 4.764 8.330 5.259 1.00 91.50 177 ASP A CA 1
ATOM 1387 C C . ASP A 1 177 ? 4.646 9.066 6.600 1.00 91.50 177 ASP A C 1
ATOM 1389 O O . ASP A 1 177 ? 3.753 8.801 7.405 1.00 91.50 177 ASP A O 1
ATOM 1393 N N . MET A 1 178 ? 5.539 10.023 6.843 1.00 89.31 178 MET A N 1
ATOM 1394 C CA . MET A 1 178 ? 5.459 10.901 8.011 1.00 89.31 178 MET A CA 1
ATOM 1395 C C . MET A 1 178 ? 4.632 12.138 7.670 1.00 89.31 178 MET A C 1
ATOM 1397 O O . MET A 1 178 ? 4.922 12.841 6.702 1.00 89.31 178 MET A O 1
ATOM 1401 N N . PHE A 1 179 ? 3.627 12.450 8.486 1.00 84.94 179 PHE A N 1
ATOM 1402 C CA . PHE A 1 179 ? 2.841 13.672 8.353 1.00 84.94 179 PHE A CA 1
ATOM 1403 C C . PHE A 1 179 ? 2.632 14.335 9.707 1.00 84.94 179 PHE A C 1
ATOM 1405 O O . PHE A 1 179 ? 2.010 13.756 10.593 1.00 84.94 179 PHE A O 1
ATOM 1412 N N . LYS A 1 180 ? 3.125 15.572 9.852 1.00 86.50 180 LYS A N 1
ATOM 1413 C CA . LYS A 1 180 ? 3.023 16.369 11.090 1.00 86.50 180 LYS A CA 1
ATOM 1414 C C . LYS A 1 180 ? 3.444 15.591 12.351 1.00 86.50 180 LYS A C 1
ATOM 1416 O O . LYS A 1 180 ? 2.784 15.663 13.377 1.00 86.50 180 LYS A O 1
ATOM 1421 N N . GLY A 1 181 ? 4.526 14.817 12.252 1.00 86.12 181 GLY A N 1
ATOM 1422 C CA . GLY A 1 181 ? 5.035 14.002 13.362 1.00 86.12 181 GLY A CA 1
ATOM 1423 C C . GLY A 1 181 ? 4.300 12.675 13.588 1.00 86.12 181 GLY A C 1
ATOM 1424 O O . GLY A 1 181 ? 4.724 11.900 14.437 1.00 86.12 181 GLY A O 1
ATOM 1425 N N . SER A 1 182 ? 3.256 12.368 12.814 1.00 86.94 182 SER A N 1
ATOM 1426 C CA . SER A 1 182 ? 2.521 11.100 12.886 1.00 86.94 182 SER A CA 1
ATOM 1427 C C . SER A 1 182 ? 2.869 10.176 11.723 1.00 86.94 182 SER A C 1
ATOM 1429 O O . SER A 1 182 ? 2.968 10.619 10.576 1.00 86.94 182 SER A O 1
ATOM 1431 N N . MET A 1 183 ? 3.006 8.881 12.009 1.00 93.12 183 MET A N 1
ATOM 1432 C CA . MET A 1 183 ? 3.152 7.849 10.982 1.00 93.12 183 MET A CA 1
ATOM 1433 C C . MET A 1 183 ? 1.820 7.595 10.279 1.00 93.12 183 MET A C 1
ATOM 1435 O O . MET A 1 183 ? 0.771 7.500 10.918 1.00 93.12 183 MET A O 1
ATOM 1439 N N . ARG A 1 184 ? 1.872 7.450 8.956 1.00 94.38 184 ARG A N 1
ATOM 1440 C CA . ARG A 1 184 ? 0.737 7.071 8.119 1.00 94.38 184 ARG A CA 1
ATOM 1441 C C . ARG A 1 184 ? 1.140 5.977 7.161 1.00 94.38 184 ARG A C 1
ATOM 1443 O O . ARG A 1 184 ? 2.181 6.054 6.517 1.00 94.38 184 ARG A O 1
ATOM 1450 N N . LEU A 1 185 ? 0.280 4.983 7.037 1.00 95.94 185 LEU A N 1
ATOM 1451 C CA . LEU A 1 185 ? 0.443 3.922 6.065 1.00 95.94 185 LEU A CA 1
ATOM 1452 C C . LEU A 1 185 ? -0.109 4.388 4.713 1.00 95.94 185 LEU A C 1
ATOM 1454 O O . LEU A 1 185 ? -1.186 4.983 4.640 1.00 95.94 185 LEU A O 1
ATOM 1458 N N . ALA A 1 186 ? 0.614 4.123 3.632 1.00 95.06 186 ALA A N 1
ATOM 1459 C CA . ALA A 1 186 ? 0.163 4.412 2.275 1.00 95.06 186 ALA A CA 1
ATOM 1460 C C . ALA A 1 186 ? 0.627 3.319 1.310 1.00 95.06 186 ALA A C 1
ATOM 1462 O O . ALA A 1 186 ? 1.689 2.724 1.495 1.00 95.06 186 ALA A O 1
ATOM 1463 N N . VAL A 1 187 ? -0.153 3.082 0.257 1.00 94.00 187 VAL A N 1
ATOM 1464 C CA . VAL A 1 187 ? 0.239 2.222 -0.867 1.00 94.00 187 VAL A CA 1
ATOM 1465 C C . VAL A 1 187 ? 0.654 3.113 -2.036 1.00 94.00 187 VAL A C 1
ATOM 1467 O O . VAL A 1 187 ? -0.080 4.029 -2.415 1.00 94.00 187 VAL A O 1
ATOM 1470 N N . ASP A 1 188 ? 1.854 2.884 -2.568 1.00 80.00 188 ASP A N 1
ATOM 1471 C CA . ASP A 1 188 ? 2.398 3.636 -3.701 1.00 80.00 188 ASP A CA 1
ATOM 1472 C C . ASP A 1 188 ? 1.968 3.042 -5.058 1.00 80.00 188 ASP A C 1
ATOM 1474 O O . ASP A 1 188 ? 1.108 2.170 -5.131 1.00 80.00 188 ASP A O 1
ATOM 1478 N N . LYS A 1 189 ? 2.561 3.527 -6.156 1.00 76.44 189 LYS A N 1
ATOM 1479 C CA . LYS A 1 189 ? 2.225 3.094 -7.524 1.00 76.44 189 LYS A CA 1
ATOM 1480 C C . LYS A 1 189 ? 2.551 1.625 -7.835 1.00 76.44 189 LYS A C 1
ATOM 1482 O O . LYS A 1 189 ? 2.087 1.121 -8.852 1.00 76.44 189 LYS A O 1
ATOM 1487 N N . TRP A 1 190 ? 3.380 0.975 -7.020 1.00 81.81 190 TRP A N 1
ATOM 1488 C CA . TRP A 1 190 ? 3.797 -0.418 -7.206 1.00 81.81 190 TRP A CA 1
ATOM 1489 C C . TRP A 1 190 ? 3.084 -1.370 -6.249 1.00 81.81 190 TRP A C 1
ATOM 1491 O O . TRP A 1 190 ? 3.075 -2.580 -6.471 1.00 81.81 190 TRP A O 1
ATOM 1501 N N . GLY A 1 191 ? 2.522 -0.835 -5.167 1.00 84.88 191 GLY A N 1
ATOM 1502 C CA . GLY A 1 191 ? 1.755 -1.606 -4.210 1.00 84.88 191 GLY A CA 1
ATOM 1503 C C . GLY A 1 191 ? 0.297 -1.805 -4.606 1.00 84.88 191 GLY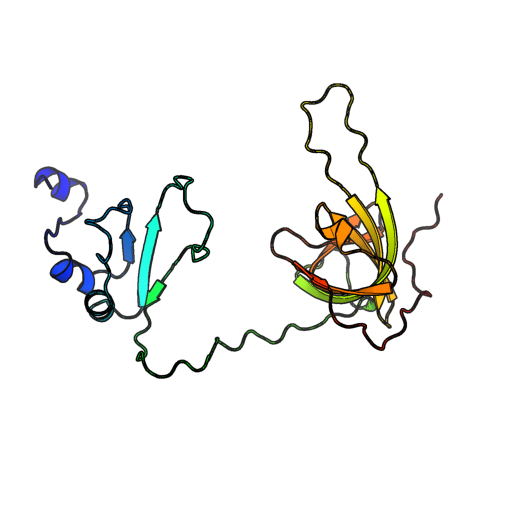 A C 1
ATOM 1504 O O . GLY A 1 191 ? -0.213 -1.238 -5.572 1.00 84.88 191 GLY A O 1
ATOM 1505 N N . ARG A 1 192 ? -0.382 -2.658 -3.840 1.00 90.38 192 ARG A N 1
ATOM 1506 C CA . ARG A 1 192 ? -1.763 -3.063 -4.113 1.00 90.38 192 ARG A CA 1
ATOM 1507 C C . ARG A 1 192 ? -2.569 -3.146 -2.825 1.00 90.38 192 ARG A C 1
ATOM 1509 O O . ARG A 1 192 ? -2.051 -3.575 -1.797 1.00 90.38 192 ARG A O 1
ATOM 1516 N N . VAL A 1 193 ? -3.836 -2.755 -2.916 1.00 93.56 193 VAL A N 1
ATOM 1517 C CA . VAL A 1 193 ? -4.854 -2.974 -1.885 1.00 93.56 193 VAL A CA 1
ATOM 1518 C C . VAL A 1 193 ? -5.769 -4.089 -2.383 1.00 93.56 193 VAL A C 1
ATOM 1520 O O . VAL A 1 193 ? -6.313 -3.993 -3.483 1.00 93.56 193 VAL A O 1
ATOM 1523 N N . GLU A 1 194 ? -5.907 -5.159 -1.610 1.00 92.75 194 GLU A N 1
ATOM 1524 C CA . GLU A 1 194 ? -6.752 -6.311 -1.938 1.00 92.75 194 GLU A CA 1
ATOM 1525 C C . GLU A 1 194 ? -7.758 -6.522 -0.809 1.00 92.75 194 GLU A C 1
ATOM 1527 O O . GLU A 1 194 ? -7.370 -6.601 0.351 1.00 92.75 194 GLU A O 1
ATOM 1532 N N . VAL A 1 195 ? -9.046 -6.626 -1.131 1.00 92.50 195 VAL A N 1
ATOM 1533 C CA . VAL A 1 195 ? -10.041 -7.098 -0.160 1.00 92.50 195 VAL A CA 1
ATOM 1534 C C . VAL A 1 195 ? -9.885 -8.608 -0.029 1.00 92.50 195 VAL A C 1
ATOM 1536 O O . VAL A 1 195 ? -9.720 -9.302 -1.033 1.00 92.50 195 VAL A O 1
ATOM 1539 N N . THR A 1 196 ? -9.917 -9.109 1.199 1.00 91.00 196 THR A N 1
ATOM 1540 C CA . THR A 1 196 ? -9.769 -10.534 1.507 1.00 91.00 196 THR A CA 1
ATOM 1541 C C . THR A 1 196 ? -10.921 -11.009 2.386 1.00 91.00 196 THR A C 1
ATOM 1543 O O . THR A 1 196 ? -11.736 -10.211 2.854 1.00 91.00 196 THR A O 1
ATOM 1546 N N . GLU A 1 197 ? -10.991 -12.319 2.604 1.00 88.75 197 GLU A N 1
ATOM 1547 C CA . GLU A 1 197 ? -11.891 -12.918 3.584 1.00 88.75 197 GLU A CA 1
ATOM 1548 C C . GLU A 1 197 ? -11.706 -12.279 4.974 1.00 88.75 197 GLU A C 1
ATOM 1550 O O . GLU A 1 197 ? -10.577 -11.913 5.328 1.00 88.75 197 GLU A O 1
ATOM 1555 N N . PRO A 1 198 ? -12.788 -12.135 5.763 1.00 84.50 198 PRO A N 1
ATOM 1556 C CA . PRO A 1 198 ? -12.717 -11.561 7.100 1.00 84.50 198 PRO A CA 1
ATOM 1557 C C . PRO A 1 198 ? -11.692 -12.295 7.964 1.00 84.50 198 PRO A C 1
ATOM 1559 O O . PRO A 1 198 ? -11.788 -13.505 8.171 1.00 84.50 198 PRO A O 1
ATOM 1562 N N . ALA A 1 199 ? -10.707 -11.565 8.479 1.00 81.88 199 ALA A N 1
ATOM 1563 C CA . ALA A 1 199 ? -9.747 -12.157 9.394 1.00 81.88 199 ALA A CA 1
ATOM 1564 C C . ALA A 1 199 ? -10.377 -12.394 10.773 1.00 81.88 199 ALA A C 1
ATOM 1566 O O . ALA A 1 199 ? -11.206 -11.615 11.240 1.00 81.88 199 ALA A O 1
ATOM 1567 N N . SER A 1 200 ? -9.941 -13.455 11.452 1.00 81.62 200 SER A N 1
ATOM 1568 C CA . SER A 1 200 ? -10.466 -13.869 12.758 1.00 81.62 200 SER A CA 1
ATOM 1569 C C . SER A 1 200 ? -9.916 -13.070 13.947 1.00 81.62 200 SER A C 1
ATOM 1571 O O . SER A 1 200 ? -10.210 -13.414 15.089 1.00 81.62 200 SER A O 1
ATOM 1573 N N . PHE A 1 201 ? -9.079 -12.055 13.715 1.00 84.38 201 PHE A N 1
ATOM 1574 C CA . PHE A 1 201 ? -8.470 -11.268 14.786 1.00 84.38 201 PHE A CA 1
ATOM 1575 C C . PHE A 1 201 ? -9.309 -10.038 15.151 1.00 84.38 201 PHE A C 1
ATOM 1577 O O . PHE A 1 201 ? -9.931 -9.400 14.299 1.00 84.38 201 PHE A O 1
ATOM 1584 N N . THR A 1 202 ? -9.267 -9.670 16.429 1.00 84.19 202 THR A N 1
ATOM 1585 C CA . THR A 1 202 ? -9.821 -8.408 16.928 1.00 84.19 202 THR A CA 1
ATOM 1586 C C . THR A 1 202 ? -8.754 -7.327 16.840 1.00 84.19 202 THR A C 1
ATOM 1588 O O . THR A 1 202 ? -7.614 -7.548 17.246 1.00 84.19 202 THR A O 1
ATOM 1591 N N . VAL A 1 203 ? -9.115 -6.160 16.307 1.00 86.31 203 VAL A N 1
ATOM 1592 C CA . VAL A 1 203 ? -8.197 -5.019 16.217 1.00 86.31 203 VAL A CA 1
ATOM 1593 C C . VAL A 1 203 ? -7.915 -4.477 17.613 1.00 86.31 203 VAL A C 1
ATOM 1595 O O . VAL A 1 203 ? -8.843 -4.259 18.390 1.00 86.31 203 VAL A O 1
ATOM 1598 N N . LYS A 1 204 ? -6.642 -4.235 17.928 1.00 83.94 204 LYS A N 1
ATOM 1599 C CA . LYS A 1 204 ? -6.252 -3.621 19.199 1.00 83.94 204 LYS A CA 1
ATOM 1600 C C . LYS A 1 204 ? -6.374 -2.101 19.122 1.00 83.94 204 LYS A C 1
ATOM 1602 O O . LYS A 1 204 ? -5.522 -1.440 18.531 1.00 83.94 204 LYS A O 1
ATOM 1607 N N . GLU A 1 205 ? -7.402 -1.549 19.760 1.00 74.38 205 GLU A N 1
ATOM 1608 C CA . GLU A 1 205 ? -7.718 -0.112 19.711 1.00 74.38 205 GLU A CA 1
ATOM 1609 C C . GLU A 1 205 ? -6.853 0.760 20.645 1.00 74.38 205 GLU A C 1
ATOM 1611 O O . GLU A 1 205 ? -6.772 1.973 20.454 1.00 74.38 205 GLU A O 1
ATOM 1616 N N . ASP A 1 206 ? -6.140 0.153 21.600 1.00 65.00 206 ASP A N 1
ATOM 1617 C CA . ASP A 1 206 ? -5.431 0.863 22.682 1.00 65.00 206 ASP A CA 1
ATOM 1618 C C . ASP A 1 206 ? -4.221 1.699 22.223 1.00 65.00 206 ASP A C 1
ATOM 1620 O O . ASP A 1 206 ? -3.740 2.561 22.955 1.00 65.00 206 ASP A O 1
ATOM 1624 N N . ASN A 1 207 ? -3.721 1.468 21.006 1.00 51.41 207 ASN A N 1
ATOM 1625 C CA . ASN A 1 207 ? -2.576 2.177 20.433 1.00 51.41 207 ASN A CA 1
ATOM 1626 C C . ASN A 1 207 ? -3.029 3.027 19.247 1.00 51.41 207 ASN A C 1
ATOM 1628 O O . ASN A 1 207 ? -2.821 2.663 18.090 1.00 51.41 207 ASN A O 1
ATOM 1632 N N . ASN A 1 208 ? -3.648 4.171 19.527 1.00 47.56 208 ASN A N 1
ATOM 1633 C CA . ASN A 1 208 ? -3.905 5.181 18.511 1.00 47.56 208 ASN A CA 1
ATOM 1634 C C . ASN A 1 208 ? -2.769 6.221 18.542 1.00 47.56 208 ASN A C 1
ATOM 1636 O O . ASN A 1 208 ? -2.739 7.047 19.456 1.00 47.56 208 ASN A O 1
ATOM 1640 N N . PRO A 1 209 ? -1.820 6.229 17.586 1.00 48.47 209 PRO A N 1
ATOM 1641 C CA . PRO A 1 209 ? -0.788 7.257 17.508 1.00 48.47 209 PRO A CA 1
ATOM 1642 C C . PRO A 1 209 ? -1.372 8.540 16.893 1.00 48.47 209 PRO A C 1
ATOM 1644 O O . PRO A 1 209 ? -0.924 9.005 15.844 1.00 48.47 209 PRO A O 1
ATOM 1647 N N . VAL A 1 210 ? -2.400 9.121 17.515 1.00 52.00 210 VAL A N 1
ATOM 1648 C CA . VAL A 1 210 ? -2.797 10.504 17.221 1.00 52.00 210 VAL A CA 1
ATOM 1649 C C . VAL A 1 210 ? -2.087 11.385 18.236 1.00 52.00 210 VAL A C 1
ATOM 1651 O O . VAL A 1 210 ? -2.283 11.189 19.434 1.00 52.00 210 VAL A O 1
ATOM 1654 N N . PRO A 1 211 ? -1.292 12.377 17.809 1.00 41.84 211 PRO A N 1
ATOM 1655 C CA . PRO A 1 211 ? -0.908 13.449 18.703 1.00 41.84 211 PRO A CA 1
ATOM 1656 C C . PRO A 1 211 ? -2.197 14.111 19.182 1.00 41.84 211 PRO A C 1
ATOM 1658 O O . PRO A 1 211 ? -3.080 14.426 18.373 1.00 41.84 211 PRO A O 1
ATOM 1661 N N . SER A 1 212 ? -2.306 14.303 20.493 1.00 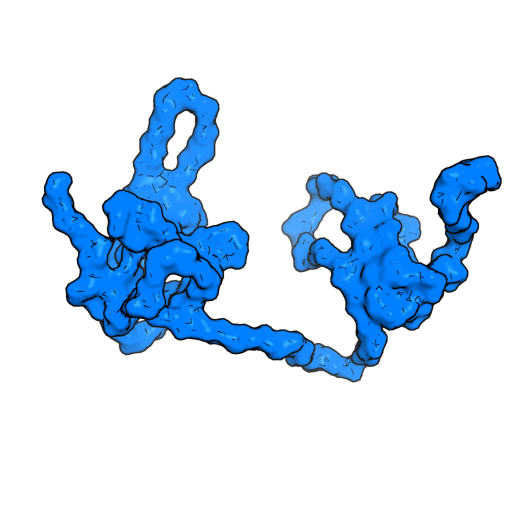38.50 212 SER A N 1
ATOM 1662 C CA . SER A 1 212 ? -3.286 15.203 21.082 1.00 38.50 212 SER A CA 1
ATOM 1663 C C . SER A 1 212 ? -3.259 16.519 20.304 1.00 38.50 212 SER A C 1
ATOM 1665 O O . SER A 1 212 ? -2.204 17.108 20.074 1.00 38.50 212 SER A O 1
ATOM 1667 N N . ARG A 1 213 ? -4.429 16.948 19.825 1.00 40.66 213 ARG A N 1
ATOM 1668 C CA . ARG A 1 213 ? -4.581 18.275 19.231 1.00 40.66 213 ARG A CA 1
ATOM 1669 C C . ARG A 1 213 ? -4.207 19.303 20.302 1.00 40.66 213 ARG A C 1
ATOM 1671 O O . ARG A 1 213 ? -4.888 19.364 21.322 1.00 40.66 213 ARG A O 1
ATOM 1678 N N . VAL A 1 214 ? -3.144 20.062 20.051 1.00 34.97 214 VAL A N 1
ATOM 1679 C CA . VAL A 1 214 ? -2.927 21.394 20.629 1.00 34.97 214 VAL A CA 1
ATOM 1680 C C . VAL A 1 214 ? -3.375 22.405 19.585 1.00 34.97 214 VAL A C 1
ATOM 1682 O O . VAL A 1 214 ? -3.068 22.167 18.391 1.00 34.97 214 VAL A O 1
#

Organism: Liquidambar formosana (NCBI:txid63359)

Radius of gyration: 25.91 Å; chains: 1; bounding box: 48×60×71 Å

Secondary structure (DSSP, 8-state):
--HHHHHHH-----S-HHHHGGG-SEEEE-----TTTTTSS-HHHHHHSPTT-EEEE--------TTS-------EE-----SS--S-------PPPBPPGGG--TT---EEEEEEEEEEEEEE-PPPTTSS-----EEEEEEEE-SS-EEEEEEETTHHHH--TT-EEEEEEEEEEEETTEEEEEEEEEEEEEE-SPPSPPP-TT---PPPP-